Protein AF-A0A2P6RC27-F1 (afdb_monomer)

Secondary structure (DSSP, 8-state):
--HHHHHHHHHHHHHHHHHTTT---SEEEEEEE-----TT-SSPP--TTHHHHHHHHHHHHHHTT-SEEEEEEE---SS-PPEEP-GGGTT-TT--EEEEEETTEEEPPPPSSS----SEEEEES-EES-THHHHHHHHH-TT--EEEEES-BS-SEEEEE-SS--EEEEEES-TTS--EEEEE-TT--EEEEEE----

Mean predicted aligned error: 5.6 Å

pLDDT: mean 88.68, std 11.65, range [42.62, 98.81]

Solvent-accessible surface area (backbone atoms only — not comparable to full-atom values): 10836 Å² total; per-residue (Å²): 129,62,56,71,62,48,52,53,50,55,53,48,48,53,53,52,51,58,70,46,57,66,53,80,33,63,66,47,78,46,78,48,79,49,82,79,78,64,99,76,54,83,73,72,84,76,71,70,66,55,70,63,51,48,54,52,49,53,52,36,42,56,56,7,50,22,27,31,42,38,39,39,37,45,65,79,65,92,85,72,69,61,45,73,52,68,52,64,64,67,64,33,79,51,26,30,32,42,36,40,34,29,45,64,25,30,43,58,56,55,74,81,88,52,67,26,49,31,32,32,43,34,44,26,39,28,31,36,69,46,64,56,38,37,48,40,47,39,7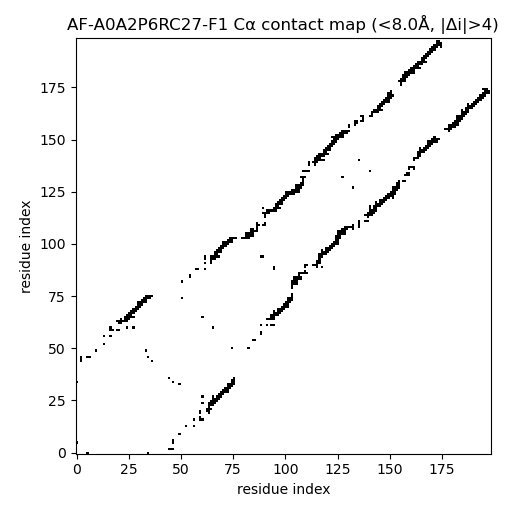4,23,34,73,50,23,28,36,42,37,42,27,45,70,39,74,64,57,59,46,54,36,51,33,83,37,29,30,34,41,36,43,36,43,54,64,86,85,63,80,65,45,78,46,78,48,42,91,48,56,76,44,81,47,79,44,81,47,74,77,128

Radius of gyration: 18.01 Å; Cα contacts (8 Å, |Δi|>4): 402; chains: 1; bounding box: 44×25×47 Å

Structure (mmCIF, N/CA/C/O backbone):
data_AF-A0A2P6RC27-F1
#
_entry.id   AF-A0A2P6RC27-F1
#
loop_
_atom_site.group_PDB
_atom_site.id
_atom_site.type_symbol
_atom_site.label_atom_id
_atom_site.label_alt_id
_atom_site.label_comp_id
_atom_site.label_asym_id
_atom_site.label_entity_id
_atom_site.label_seq_id
_atom_site.pdbx_PDB_ins_code
_atom_site.Cartn_x
_atom_site.Cartn_y
_atom_site.Cartn_z
_atom_site.occupancy
_atom_site.B_iso_or_equiv
_atom_site.auth_seq_id
_atom_site.auth_comp_id
_atom_site.auth_asym_id
_atom_site.auth_atom_id
_atom_site.pdbx_PDB_model_num
ATOM 1 N N . MET A 1 1 ? 17.583 -11.410 -16.897 1.00 72.06 1 MET A N 1
ATOM 2 C CA . MET A 1 1 ? 16.850 -11.725 -18.156 1.00 72.06 1 MET A CA 1
ATOM 3 C C . MET A 1 1 ? 17.300 -10.720 -19.204 1.00 72.06 1 MET A C 1
ATOM 5 O O . MET A 1 1 ? 17.294 -9.554 -18.846 1.00 72.06 1 MET A O 1
ATOM 9 N N . PRO A 1 2 ? 17.638 -11.109 -20.451 1.00 82.69 2 PRO A N 1
ATOM 10 C CA . PRO A 1 2 ? 18.127 -10.153 -21.450 1.00 82.69 2 PRO A CA 1
ATOM 11 C C . PRO A 1 2 ? 17.141 -9.004 -21.709 1.00 82.69 2 PRO A C 1
ATOM 13 O O . PRO A 1 2 ? 15.931 -9.248 -21.802 1.00 82.69 2 PRO A O 1
ATOM 16 N N . CYS A 1 3 ? 17.657 -7.785 -21.899 1.00 85.12 3 CYS A N 1
ATOM 17 C CA . CYS A 1 3 ? 16.858 -6.565 -22.062 1.00 85.12 3 CYS A CA 1
ATOM 18 C C . CYS A 1 3 ? 15.780 -6.664 -23.159 1.00 85.12 3 CYS A C 1
ATOM 20 O O . CYS A 1 3 ? 14.647 -6.231 -22.967 1.00 85.12 3 CYS A O 1
ATOM 22 N N . GLU A 1 4 ? 16.072 -7.298 -24.299 1.00 86.25 4 GLU A N 1
ATOM 23 C CA . GLU A 1 4 ? 15.085 -7.457 -25.379 1.00 86.25 4 GLU A CA 1
ATOM 24 C C . GLU A 1 4 ? 13.886 -8.326 -24.984 1.00 86.25 4 GLU A C 1
ATOM 26 O O . GLU A 1 4 ? 12.741 -8.034 -25.340 1.00 86.25 4 GLU A O 1
ATOM 31 N N . VAL A 1 5 ? 14.147 -9.425 -24.271 1.00 87.69 5 VAL A N 1
ATOM 32 C CA . VAL A 1 5 ? 13.104 -10.345 -23.802 1.00 87.69 5 VAL A CA 1
ATOM 33 C C . VAL A 1 5 ? 12.265 -9.648 -22.742 1.00 87.69 5 VAL A C 1
ATOM 35 O O . VAL A 1 5 ? 11.036 -9.720 -22.780 1.00 87.69 5 VAL A O 1
ATOM 38 N N . ARG A 1 6 ? 12.931 -8.903 -21.856 1.00 88.06 6 ARG A N 1
ATOM 39 C CA . ARG A 1 6 ? 12.295 -8.080 -20.838 1.00 88.06 6 ARG A CA 1
ATOM 40 C C . ARG A 1 6 ? 11.369 -7.047 -21.466 1.00 88.06 6 ARG A C 1
ATOM 42 O O . ARG A 1 6 ? 10.172 -7.086 -21.213 1.00 88.06 6 ARG A O 1
ATOM 49 N N . LEU A 1 7 ? 11.856 -6.229 -22.396 1.00 87.88 7 LEU A N 1
ATOM 50 C CA . LEU A 1 7 ? 11.038 -5.231 -23.085 1.00 87.88 7 LEU A CA 1
ATOM 51 C C . LEU A 1 7 ? 9.821 -5.853 -23.789 1.00 87.88 7 LEU A C 1
ATOM 53 O O . LEU A 1 7 ? 8.719 -5.306 -23.710 1.00 87.88 7 LEU A O 1
ATOM 57 N N . LYS A 1 8 ? 9.984 -7.010 -24.447 1.00 90.81 8 LYS A N 1
ATOM 58 C CA . LYS A 1 8 ? 8.863 -7.750 -25.053 1.00 90.81 8 LYS A CA 1
ATOM 59 C C . LYS A 1 8 ? 7.822 -8.159 -24.009 1.00 90.81 8 LYS A C 1
ATOM 61 O O . LYS A 1 8 ? 6.632 -7.980 -24.267 1.00 90.81 8 LYS A O 1
ATOM 66 N N . LEU A 1 9 ? 8.253 -8.663 -22.851 1.00 90.81 9 LEU A N 1
ATOM 67 C CA . LEU A 1 9 ? 7.368 -9.032 -21.745 1.00 90.81 9 LEU A CA 1
ATOM 68 C C . LEU A 1 9 ? 6.612 -7.817 -21.207 1.00 90.81 9 LEU A C 1
ATOM 70 O O . LEU A 1 9 ? 5.384 -7.836 -21.178 1.00 90.81 9 LEU A O 1
ATOM 74 N N . VAL A 1 10 ? 7.322 -6.748 -20.843 1.00 90.75 10 VAL A N 1
ATOM 75 C CA . VAL A 1 10 ? 6.693 -5.545 -20.286 1.00 90.75 10 VAL A CA 1
ATOM 76 C C . VAL A 1 10 ? 5.693 -4.974 -21.313 1.00 90.75 10 VAL A C 1
ATOM 78 O O . VAL A 1 10 ? 4.567 -4.632 -20.961 1.00 90.75 10 VAL A O 1
ATOM 81 N N . ASN A 1 11 ? 6.024 -4.969 -22.616 1.00 92.25 11 ASN A N 1
ATOM 82 C CA . ASN A 1 11 ? 5.111 -4.505 -23.677 1.00 92.25 11 ASN A CA 1
ATOM 83 C C . ASN A 1 11 ? 3.877 -5.400 -23.846 1.00 92.25 11 ASN A C 1
ATOM 85 O O . ASN A 1 11 ? 2.792 -4.909 -24.166 1.00 92.25 11 ASN A O 1
ATOM 89 N N . ALA A 1 12 ? 4.026 -6.712 -23.666 1.00 93.75 12 ALA A N 1
ATOM 90 C CA . ALA A 1 12 ? 2.894 -7.628 -23.660 1.00 93.75 12 ALA A CA 1
ATOM 91 C C . ALA A 1 12 ? 1.979 -7.363 -22.454 1.00 93.75 12 ALA A C 1
ATOM 93 O O . ALA A 1 12 ? 0.760 -7.331 -22.623 1.00 93.75 12 ALA A O 1
ATOM 94 N N . LEU A 1 13 ? 2.555 -7.104 -21.274 1.00 93.88 13 LEU A N 1
ATOM 95 C CA . LEU A 1 13 ? 1.816 -6.763 -20.057 1.00 93.88 13 LEU A CA 1
ATOM 96 C C . LEU A 1 13 ? 1.060 -5.437 -20.194 1.00 93.88 13 LEU A C 1
ATOM 98 O O . LEU A 1 13 ? -0.125 -5.403 -19.870 1.00 93.88 13 LEU A O 1
ATOM 102 N N . ASP A 1 14 ? 1.679 -4.392 -20.756 1.00 94.31 14 ASP A N 1
ATOM 103 C CA . ASP A 1 14 ? 0.998 -3.120 -21.043 1.00 94.31 14 ASP A CA 1
ATOM 104 C C . ASP A 1 14 ? -0.264 -3.348 -21.872 1.00 94.31 14 ASP A C 1
ATOM 106 O O . ASP A 1 14 ? -1.350 -2.900 -21.507 1.00 94.31 14 ASP A O 1
ATOM 110 N N . ARG A 1 15 ? -0.129 -4.073 -22.990 1.00 95.81 15 ARG A N 1
ATOM 111 C CA . ARG A 1 15 ? -1.248 -4.342 -23.901 1.00 95.81 15 ARG A CA 1
ATOM 112 C C . ARG A 1 15 ? -2.315 -5.185 -23.225 1.00 95.81 15 ARG A C 1
ATOM 114 O O . ARG A 1 15 ? -3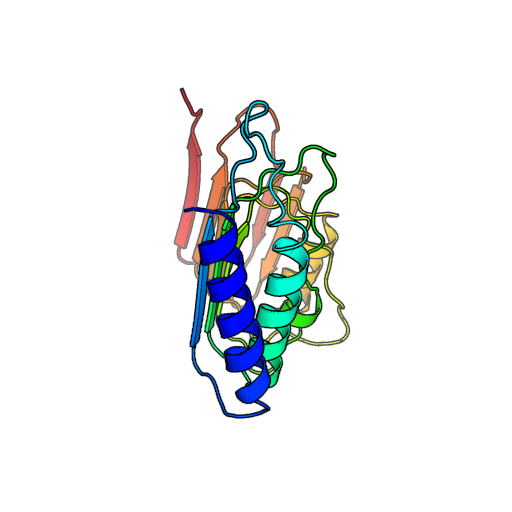.496 -4.881 -23.362 1.00 95.81 15 ARG A O 1
ATOM 121 N N . PHE A 1 16 ? -1.913 -6.222 -22.495 1.00 94.75 16 PHE A N 1
ATOM 122 C CA . PHE A 1 16 ? -2.836 -7.098 -21.787 1.00 94.75 16 PHE A CA 1
ATOM 123 C C . PHE A 1 16 ? -3.639 -6.324 -20.736 1.00 94.75 16 PHE A C 1
ATOM 125 O O . PHE A 1 16 ? -4.869 -6.338 -20.776 1.00 94.75 16 PHE A O 1
ATOM 132 N N . LEU A 1 17 ? -2.968 -5.590 -19.847 1.00 94.56 17 LEU A N 1
ATOM 133 C CA . LEU A 1 17 ? -3.615 -4.835 -18.775 1.00 94.56 17 LEU A CA 1
ATOM 134 C C . LEU A 1 17 ? -4.444 -3.669 -19.308 1.00 94.56 17 LEU A C 1
ATOM 136 O O . LEU A 1 17 ? -5.520 -3.408 -18.781 1.00 94.56 17 LEU A O 1
ATOM 140 N N . LEU A 1 18 ? -4.010 -3.021 -20.389 1.00 94.00 18 LEU A N 1
ATOM 141 C CA . LEU A 1 18 ? -4.819 -2.014 -21.068 1.00 94.00 18 LEU A CA 1
ATOM 142 C C . LEU A 1 18 ? -6.082 -2.632 -21.690 1.00 94.00 18 LEU A C 1
ATOM 144 O O . LEU A 1 18 ? -7.173 -2.082 -21.556 1.00 94.00 1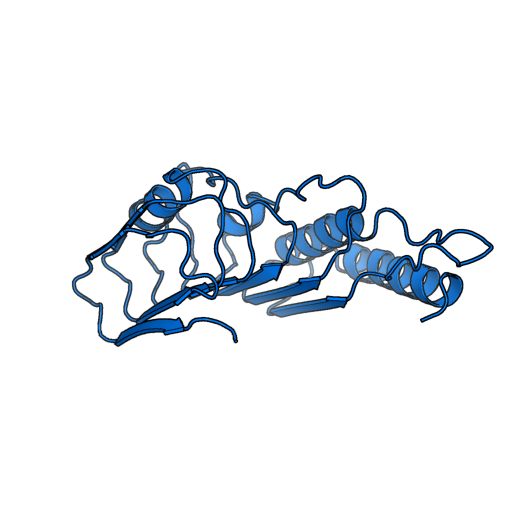8 LEU A O 1
ATOM 148 N N . SER A 1 19 ? -5.956 -3.799 -22.330 1.00 94.25 19 SER A N 1
ATOM 149 C CA . SER A 1 19 ? -7.079 -4.487 -22.986 1.00 94.25 19 SER A CA 1
ATOM 150 C C . SER A 1 19 ? -8.145 -4.995 -22.014 1.00 94.25 19 SER A C 1
ATOM 152 O O . SER A 1 19 ? -9.281 -5.237 -22.419 1.00 94.25 19 SER A O 1
ATOM 154 N N . ARG A 1 20 ? -7.815 -5.111 -20.719 1.00 91.56 20 ARG A N 1
ATOM 155 C CA . ARG A 1 20 ? -8.792 -5.430 -19.670 1.00 91.56 20 ARG A CA 1
ATOM 156 C C . ARG A 1 20 ? -9.901 -4.383 -19.583 1.00 91.56 20 ARG A C 1
ATOM 158 O O . ARG A 1 20 ? -11.009 -4.753 -19.200 1.00 91.56 20 ARG A O 1
ATOM 165 N N . GLY A 1 21 ? -9.644 -3.123 -19.945 1.00 91.06 21 GLY A N 1
ATOM 166 C CA . GLY A 1 21 ? -10.636 -2.050 -19.888 1.00 91.06 21 GLY A CA 1
ATOM 167 C C . GLY A 1 21 ? -11.224 -1.891 -18.482 1.00 91.06 21 GLY A C 1
ATOM 168 O O . GLY A 1 21 ? -10.512 -1.522 -17.555 1.00 91.06 21 GLY A O 1
ATOM 169 N N . TYR A 1 22 ? -12.516 -2.199 -18.338 1.00 92.44 22 TYR A N 1
ATOM 170 C CA . TYR A 1 22 ? -13.267 -2.130 -17.074 1.00 92.44 22 TYR A CA 1
ATOM 171 C C . TYR A 1 22 ? -13.723 -3.507 -16.567 1.00 92.44 22 TYR A C 1
ATOM 173 O O . TYR A 1 22 ? -14.604 -3.601 -15.717 1.00 92.44 22 TYR A O 1
ATOM 181 N N . ASN A 1 23 ? -13.166 -4.592 -17.112 1.00 93.81 23 ASN A N 1
ATOM 182 C CA . ASN A 1 23 ? -13.546 -5.941 -16.705 1.00 93.81 23 ASN A CA 1
ATOM 183 C C . ASN A 1 23 ? -13.090 -6.219 -15.269 1.00 93.81 23 ASN A C 1
ATOM 185 O O . ASN A 1 23 ? -11.897 -6.111 -14.971 1.00 93.81 23 ASN A O 1
ATOM 189 N N . GLU A 1 24 ? -14.017 -6.657 -14.416 1.00 92.75 24 GLU A N 1
ATOM 190 C CA . GLU A 1 24 ? -13.779 -6.890 -12.989 1.00 92.75 24 GLU A CA 1
ATOM 191 C C . GLU A 1 24 ? -12.567 -7.794 -12.729 1.00 92.75 24 GLU A C 1
ATOM 193 O O . GLU A 1 24 ? -12.395 -8.860 -13.335 1.00 92.75 24 GLU A O 1
ATOM 198 N N . MET A 1 25 ? -11.697 -7.355 -11.822 1.00 94.06 25 MET A N 1
ATOM 199 C CA . MET A 1 25 ? -10.471 -8.046 -11.442 1.00 94.06 25 MET A CA 1
ATOM 200 C C . MET A 1 25 ? -10.414 -8.184 -9.932 1.00 94.06 25 MET A C 1
ATOM 202 O O . MET A 1 25 ? -9.911 -7.310 -9.257 1.00 94.06 25 MET A O 1
ATOM 206 N N . ARG A 1 26 ? -10.845 -9.311 -9.376 1.00 96.56 26 ARG A N 1
ATOM 207 C CA . ARG A 1 26 ? -10.879 -9.473 -7.914 1.00 96.56 26 ARG A CA 1
ATOM 208 C C . ARG A 1 26 ? -9.512 -9.308 -7.230 1.00 96.56 26 ARG A C 1
ATOM 210 O O . ARG A 1 26 ? -9.417 -8.719 -6.157 1.00 96.56 26 ARG A O 1
ATOM 217 N N . LYS A 1 27 ? -8.452 -9.852 -7.830 1.00 98.00 27 LYS A N 1
ATOM 218 C CA . LYS A 1 27 ? -7.095 -9.846 -7.272 1.00 98.00 27 LYS A CA 1
ATOM 219 C C . LYS A 1 27 ? -6.080 -9.494 -8.352 1.00 98.00 27 LYS A C 1
ATOM 221 O O . LYS A 1 27 ? -6.124 -10.078 -9.433 1.00 98.00 27 LYS A O 1
ATOM 226 N N . PHE A 1 28 ? -5.150 -8.609 -8.017 1.00 97.69 28 PHE A N 1
ATOM 227 C CA . PHE A 1 28 ? -3.967 -8.308 -8.811 1.00 97.69 28 PHE A CA 1
ATOM 228 C C . PHE A 1 28 ? -2.719 -8.511 -7.951 1.00 97.69 28 PHE A C 1
ATOM 230 O O . PHE A 1 28 ? -2.634 -8.004 -6.833 1.00 97.69 28 PHE A O 1
ATOM 237 N N . THR A 1 29 ? -1.779 -9.294 -8.468 1.00 97.19 29 THR A N 1
ATOM 238 C CA . THR A 1 29 ? -0.501 -9.588 -7.820 1.00 97.19 29 THR A CA 1
ATOM 239 C C . THR A 1 29 ? 0.595 -9.276 -8.814 1.00 97.19 29 THR A C 1
ATOM 241 O O . THR A 1 29 ? 0.598 -9.835 -9.911 1.00 97.19 29 THR A O 1
ATOM 244 N N . LEU A 1 30 ? 1.503 -8.392 -8.422 1.00 94.25 30 LEU A N 1
ATOM 245 C CA . LEU A 1 30 ? 2.671 -8.028 -9.199 1.00 94.25 30 LEU A CA 1
ATOM 246 C C . LEU A 1 30 ? 3.904 -8.268 -8.340 1.00 94.25 30 LEU A C 1
ATOM 248 O O . LEU A 1 30 ? 4.056 -7.628 -7.307 1.00 94.25 30 LEU A O 1
ATOM 252 N N . VAL A 1 31 ? 4.738 -9.202 -8.786 1.00 93.75 31 VAL A N 1
ATOM 253 C CA . VAL A 1 31 ? 6.080 -9.423 -8.249 1.00 93.75 31 VAL A CA 1
ATOM 254 C C . VAL A 1 31 ? 7.045 -9.040 -9.357 1.00 93.75 31 VAL A C 1
ATOM 256 O O . VAL A 1 31 ? 6.960 -9.607 -10.453 1.00 93.75 31 VAL A O 1
ATOM 259 N N . TRP A 1 32 ? 7.888 -8.041 -9.122 1.00 89.69 32 TRP A N 1
ATOM 260 C CA . TRP A 1 32 ? 8.761 -7.504 -10.156 1.00 89.69 32 TRP A CA 1
ATOM 261 C C . TRP A 1 32 ? 10.111 -7.072 -9.599 1.00 89.69 32 TRP A C 1
ATOM 263 O O . TRP A 1 32 ? 10.244 -6.030 -8.968 1.00 89.69 32 TRP A O 1
ATOM 273 N N . GLU A 1 33 ? 11.131 -7.856 -9.912 1.00 86.94 33 GLU A N 1
ATOM 274 C CA . GLU A 1 33 ? 12.516 -7.483 -9.664 1.00 86.94 33 GLU A CA 1
ATOM 275 C C . GLU A 1 33 ? 13.020 -6.662 -10.849 1.00 86.94 33 GLU A C 1
ATOM 277 O O . GLU A 1 33 ? 13.053 -7.161 -11.984 1.00 86.94 33 GLU A O 1
ATOM 282 N N . GLY A 1 34 ? 13.354 -5.396 -10.598 1.00 78.81 34 GLY A N 1
ATOM 283 C CA . GLY A 1 34 ? 13.940 -4.467 -11.557 1.00 78.81 34 GLY A CA 1
ATOM 284 C C . GLY A 1 34 ? 15.210 -5.032 -12.188 1.00 78.81 34 GLY A C 1
ATOM 285 O O . GLY A 1 34 ? 15.904 -5.863 -11.606 1.00 78.81 34 GLY A O 1
ATOM 286 N N . HIS A 1 35 ? 15.506 -4.624 -13.421 1.00 77.88 35 HIS A N 1
ATOM 287 C CA . HIS A 1 35 ? 16.761 -5.036 -14.040 1.00 77.88 35 HIS A CA 1
ATOM 288 C C . HIS A 1 35 ? 17.918 -4.334 -13.325 1.00 77.88 35 HIS A C 1
ATOM 290 O O . HIS A 1 35 ? 18.006 -3.110 -13.382 1.00 77.88 35 HIS A O 1
ATOM 296 N N . HIS A 1 36 ? 18.786 -5.102 -12.667 1.00 70.81 36 HIS A N 1
ATOM 297 C CA . HIS A 1 36 ? 20.058 -4.592 -12.163 1.00 70.81 36 HIS A CA 1
ATOM 298 C C . HIS A 1 36 ? 20.896 -4.085 -13.330 1.00 70.81 36 HIS A C 1
ATOM 300 O O . HIS A 1 36 ? 21.134 -4.811 -14.295 1.00 70.81 36 HIS A O 1
ATOM 306 N N . GLU A 1 37 ? 21.314 -2.830 -13.263 1.00 61.69 37 GLU A N 1
ATOM 307 C CA . GLU A 1 37 ? 22.341 -2.304 -14.150 1.00 61.69 37 GLU A CA 1
ATOM 308 C C . GLU A 1 37 ? 23.690 -2.564 -13.485 1.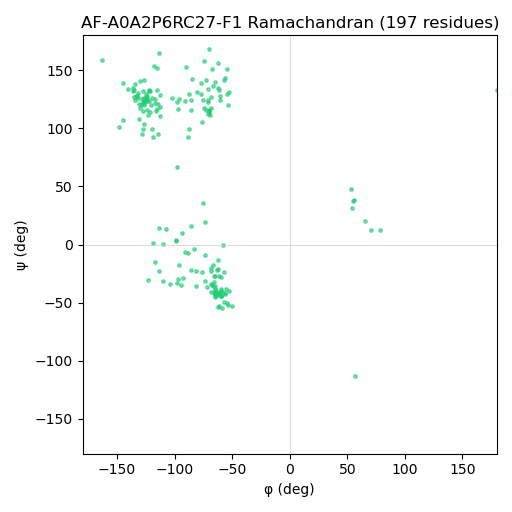00 61.69 37 GLU A C 1
ATOM 310 O O . GLU A 1 37 ? 24.160 -1.748 -12.695 1.00 61.69 37 GLU A O 1
ATOM 315 N N . ASP A 1 38 ? 24.327 -3.694 -13.795 1.00 59.16 38 ASP A N 1
ATOM 316 C CA . ASP A 1 38 ? 25.758 -3.807 -13.526 1.00 59.16 38 ASP A CA 1
ATOM 317 C C . ASP A 1 38 ? 26.465 -2.723 -14.359 1.00 59.16 38 ASP A C 1
ATOM 319 O O . ASP A 1 38 ? 26.193 -2.572 -15.554 1.00 59.16 38 ASP A O 1
ATOM 323 N N . GLU A 1 39 ? 27.385 -1.962 -13.754 1.00 54.84 39 GLU A N 1
ATOM 324 C CA . GLU A 1 39 ? 28.103 -0.828 -14.378 1.00 54.84 39 GLU A CA 1
ATOM 325 C C . GLU A 1 39 ? 28.897 -1.194 -15.657 1.00 54.84 39 GLU A C 1
ATOM 327 O O . GLU A 1 39 ? 29.521 -0.333 -16.275 1.00 54.84 39 GLU A O 1
ATOM 332 N N . VAL A 1 40 ? 28.878 -2.466 -16.069 1.00 56.53 40 VAL A N 1
ATOM 333 C CA . VAL A 1 40 ? 29.752 -3.074 -17.077 1.00 56.53 40 VAL A CA 1
ATOM 334 C C . VAL A 1 40 ? 28.983 -3.630 -18.293 1.00 56.53 40 VAL A C 1
ATOM 336 O O . VAL A 1 40 ? 29.603 -4.188 -19.198 1.00 56.53 40 VAL A O 1
ATOM 339 N N . GLU A 1 41 ? 27.652 -3.504 -18.371 1.00 58.16 41 GLU A N 1
ATOM 340 C CA . GLU A 1 41 ? 26.912 -3.998 -19.545 1.00 58.16 41 GLU A CA 1
ATOM 341 C C . GLU A 1 41 ? 27.058 -3.058 -20.763 1.00 58.16 41 GLU A C 1
ATOM 343 O O . GLU A 1 41 ? 26.445 -1.992 -20.837 1.00 58.16 41 GLU A O 1
ATOM 348 N N . GLU A 1 42 ? 27.857 -3.475 -21.755 1.00 60.84 42 GLU A N 1
ATOM 349 C CA . GLU A 1 42 ? 27.797 -2.950 -23.126 1.00 60.84 42 GLU A CA 1
ATOM 350 C C . GLU A 1 42 ? 26.936 -3.873 -24.015 1.00 60.84 42 GLU A C 1
ATOM 352 O O . GLU A 1 42 ? 27.251 -5.062 -24.140 1.00 60.84 42 GLU A O 1
ATOM 357 N N . PRO A 1 43 ? 25.895 -3.363 -24.706 1.00 68.38 43 PRO A N 1
ATOM 358 C CA . PRO A 1 43 ? 25.376 -1.992 -24.681 1.00 68.38 43 PRO A CA 1
ATOM 359 C C . PRO A 1 43 ? 24.578 -1.680 -23.397 1.00 68.38 43 PRO A C 1
ATOM 361 O O . PRO A 1 43 ? 24.037 -2.604 -22.791 1.00 68.38 43 PRO A O 1
ATOM 364 N N . PRO A 1 44 ? 24.440 -0.390 -23.025 1.00 70.00 44 PRO A N 1
ATOM 365 C CA . PRO A 1 44 ? 23.714 0.013 -21.825 1.00 70.00 44 PRO A CA 1
ATOM 366 C C . PRO A 1 44 ? 22.275 -0.510 -21.826 1.00 70.00 44 PRO A C 1
ATOM 368 O O . PRO A 1 44 ? 21.603 -0.549 -22.865 1.00 70.00 44 PRO A O 1
ATOM 371 N N . CYS A 1 45 ? 21.804 -0.884 -20.638 1.00 74.88 45 CYS A N 1
ATOM 372 C CA . CYS A 1 45 ? 20.443 -1.343 -20.413 1.00 74.88 45 CYS A CA 1
ATOM 373 C C . CYS A 1 45 ? 19.428 -0.310 -20.931 1.00 74.88 45 CYS A C 1
ATOM 375 O O . CYS A 1 45 ? 19.482 0.875 -20.611 1.00 74.88 45 CYS A O 1
ATOM 377 N N . PHE A 1 46 ? 18.469 -0.767 -21.738 1.00 77.69 46 PHE A N 1
ATOM 378 C CA . PHE A 1 46 ? 17.358 0.062 -22.220 1.00 77.69 46 PHE A CA 1
ATOM 379 C C . PHE A 1 46 ? 16.026 -0.298 -21.552 1.00 77.69 46 PHE A C 1
ATOM 381 O O . PHE A 1 46 ? 14.969 0.155 -21.996 1.00 77.69 46 PHE A O 1
ATOM 388 N N . CYS A 1 47 ? 16.050 -1.081 -20.469 1.00 75.81 47 CYS A N 1
ATOM 389 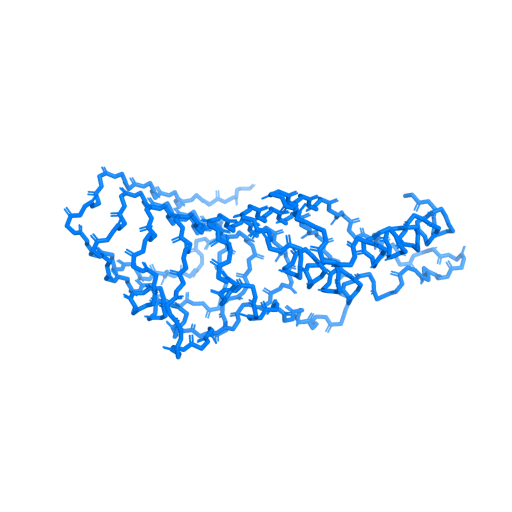C CA . CYS A 1 47 ? 14.878 -1.354 -19.627 1.00 75.81 47 CYS A CA 1
ATOM 390 C C . CYS A 1 47 ? 14.520 -0.152 -18.730 1.00 75.81 47 CYS A C 1
ATOM 392 O O . CYS A 1 47 ? 14.078 -0.312 -17.596 1.00 75.81 47 CYS A O 1
ATOM 394 N N . VAL A 1 48 ? 14.707 1.065 -19.241 1.00 67.94 48 VAL A N 1
ATOM 395 C CA . VAL A 1 48 ? 14.404 2.314 -18.544 1.00 67.94 48 VAL A CA 1
ATOM 396 C C . VAL A 1 48 ? 12.892 2.471 -18.354 1.00 67.94 48 VAL A C 1
ATOM 398 O O . VAL A 1 48 ? 12.090 2.016 -19.175 1.00 67.94 48 VAL A O 1
ATOM 401 N N . ASN A 1 49 ? 12.493 3.168 -17.288 1.00 76.25 49 ASN A N 1
ATOM 402 C CA . ASN A 1 49 ? 11.101 3.532 -16.990 1.00 76.25 49 ASN A CA 1
ATOM 403 C C . ASN A 1 49 ? 10.141 2.368 -16.679 1.00 76.25 49 ASN A C 1
ATOM 405 O O . ASN A 1 49 ? 8.921 2.541 -16.767 1.00 76.25 49 ASN A O 1
ATOM 409 N N . GLU A 1 50 ? 10.640 1.189 -16.294 1.00 82.69 50 GLU A N 1
ATOM 410 C CA . GLU A 1 50 ? 9.774 0.112 -15.787 1.00 82.69 50 GLU A CA 1
ATOM 411 C C . GLU A 1 50 ? 8.925 0.588 -14.602 1.00 82.69 50 GLU A C 1
ATOM 413 O O . GLU A 1 50 ? 7.724 0.309 -14.562 1.00 82.69 50 GLU A O 1
ATOM 418 N N . SER A 1 51 ? 9.515 1.423 -13.739 1.00 82.62 51 SER A N 1
ATOM 419 C CA . SER A 1 51 ? 8.852 2.052 -12.598 1.00 82.62 51 SER A CA 1
ATOM 420 C C . SER A 1 51 ? 7.534 2.743 -12.978 1.00 82.62 51 SER A C 1
ATOM 422 O O . SER A 1 51 ? 6.460 2.433 -12.453 1.00 82.62 51 SER A O 1
ATOM 424 N N . PHE A 1 52 ? 7.575 3.620 -13.982 1.00 84.56 52 PHE A N 1
ATOM 425 C CA . PHE A 1 52 ? 6.407 4.359 -14.475 1.00 84.56 52 PHE A CA 1
ATOM 426 C C . PHE A 1 52 ? 5.343 3.462 -15.119 1.00 84.56 52 PHE A C 1
ATOM 428 O O . PHE A 1 52 ? 4.138 3.737 -15.044 1.00 84.56 52 PHE A O 1
ATOM 435 N N . ARG A 1 53 ? 5.759 2.365 -15.749 1.00 88.94 53 ARG A N 1
ATOM 436 C CA . ARG A 1 53 ? 4.830 1.431 -16.397 1.00 88.94 53 ARG A CA 1
ATOM 437 C C . ARG A 1 53 ? 4.041 0.637 -15.377 1.00 88.94 53 ARG A C 1
ATOM 439 O O . ARG A 1 53 ? 2.838 0.459 -15.547 1.00 88.94 53 ARG A O 1
ATOM 446 N N . MET A 1 54 ? 4.656 0.268 -14.263 1.00 87.38 54 MET A N 1
ATOM 447 C CA . MET A 1 54 ? 3.933 -0.413 -13.191 1.00 87.38 54 MET A CA 1
ATOM 448 C C . MET A 1 54 ? 2.921 0.512 -12.519 1.00 87.38 54 MET A C 1
ATOM 450 O O . MET A 1 54 ? 1.837 0.052 -12.174 1.0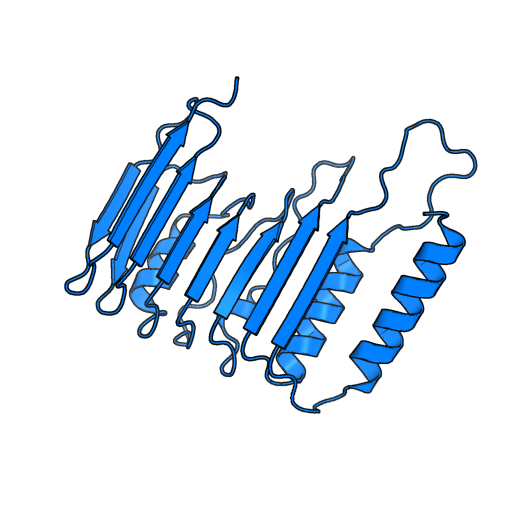0 87.38 54 MET A O 1
ATOM 454 N N . ILE A 1 55 ? 3.200 1.818 -12.397 1.00 90.81 55 ILE A N 1
ATOM 455 C CA . ILE A 1 55 ? 2.176 2.777 -11.950 1.00 90.81 55 ILE A CA 1
ATOM 456 C C . ILE A 1 55 ? 0.952 2.705 -12.869 1.00 90.81 55 ILE A C 1
ATOM 458 O O . ILE A 1 55 ? -0.186 2.654 -12.397 1.00 90.81 55 ILE A O 1
ATOM 462 N N . THR A 1 56 ? 1.176 2.611 -14.181 1.00 93.25 56 THR A N 1
ATOM 463 C CA . THR A 1 56 ? 0.098 2.424 -15.162 1.00 93.25 56 THR A CA 1
ATOM 464 C C . THR A 1 56 ? -0.626 1.085 -14.963 1.00 93.25 56 THR A C 1
ATOM 466 O O . THR A 1 56 ? -1.853 1.018 -15.059 1.00 93.25 56 THR A O 1
ATOM 469 N N . TRP A 1 57 ? 0.092 0.010 -14.637 1.00 95.25 57 TRP A N 1
ATOM 470 C CA . TRP A 1 57 ? -0.492 -1.305 -14.345 1.00 95.25 57 TRP A CA 1
ATOM 471 C C . TRP A 1 57 ? -1.364 -1.304 -13.093 1.00 95.25 57 TRP A C 1
ATOM 473 O O . TRP A 1 57 ? -2.491 -1.798 -13.138 1.00 95.25 57 TRP A O 1
ATOM 483 N N . ILE A 1 58 ? -0.885 -0.686 -12.011 1.00 95.75 58 ILE A N 1
ATOM 484 C CA . ILE A 1 58 ? -1.644 -0.475 -10.776 1.00 95.75 58 ILE A CA 1
ATOM 485 C C . ILE A 1 58 ? -2.928 0.288 -11.100 1.00 95.75 58 ILE A C 1
ATOM 487 O O . ILE A 1 58 ? -4.016 -0.163 -10.752 1.00 95.75 58 ILE A O 1
ATOM 491 N N . GLN A 1 59 ? -2.838 1.394 -11.844 1.00 95.06 59 GLN A N 1
ATOM 492 C CA . GLN A 1 59 ? -4.012 2.173 -12.247 1.00 95.06 59 GLN A CA 1
ATOM 493 C C . GLN A 1 59 ? -5.015 1.357 -13.076 1.00 95.06 59 GLN A C 1
ATOM 495 O O . GLN A 1 59 ? -6.223 1.500 -12.879 1.00 95.06 59 GLN A O 1
ATOM 500 N N . ASN A 1 60 ? -4.552 0.481 -13.973 1.00 95.56 60 ASN A N 1
ATOM 501 C CA . ASN A 1 60 ? -5.436 -0.421 -14.717 1.00 95.56 60 ASN A CA 1
ATOM 502 C C . ASN A 1 60 ? -6.132 -1.436 -13.797 1.00 95.56 60 ASN A C 1
ATOM 504 O O . ASN A 1 60 ? -7.324 -1.688 -13.973 1.00 95.56 60 ASN A O 1
ATOM 508 N N . ALA A 1 61 ? -5.443 -1.966 -12.782 1.00 96.56 61 ALA A N 1
ATOM 509 C CA . ALA A 1 61 ? -6.067 -2.827 -11.777 1.00 96.56 61 ALA A CA 1
ATOM 510 C C . ALA A 1 61 ? -7.153 -2.077 -10.982 1.00 96.56 61 ALA A C 1
ATOM 512 O O . ALA A 1 61 ? -8.250 -2.604 -10.798 1.00 96.56 61 ALA A O 1
ATOM 513 N N . LEU A 1 62 ? -6.904 -0.820 -10.592 1.00 95.81 62 LEU A N 1
ATOM 514 C CA . LEU A 1 62 ? -7.909 0.022 -9.926 1.00 95.81 62 LEU A CA 1
ATOM 515 C C . LEU A 1 62 ? -9.141 0.264 -10.811 1.00 95.81 62 LEU A C 1
ATOM 517 O O . LEU A 1 62 ? -10.266 0.177 -10.326 1.00 95.81 62 LEU A O 1
ATOM 521 N N . ARG A 1 63 ? -8.951 0.520 -12.114 1.00 95.44 63 ARG A N 1
ATOM 522 C CA . ARG A 1 63 ? -10.055 0.669 -13.090 1.00 95.44 63 ARG A CA 1
ATOM 523 C C . ARG A 1 63 ? -10.901 -0.594 -13.230 1.00 95.44 63 ARG A C 1
ATOM 525 O O . ARG A 1 63 ? -12.079 -0.504 -13.557 1.00 95.44 63 ARG A O 1
ATOM 532 N N . CYS A 1 64 ? -10.305 -1.752 -12.969 1.00 96.38 64 CYS A N 1
ATOM 533 C CA . CYS A 1 64 ? -10.971 -3.048 -12.963 1.00 96.38 64 CYS A CA 1
ATOM 534 C C . CYS A 1 64 ? -11.627 -3.384 -11.609 1.00 96.38 64 CYS A C 1
ATOM 536 O O . CYS A 1 64 ? -11.935 -4.551 -11.368 1.00 96.38 64 CYS A O 1
ATOM 538 N N . ASN A 1 65 ? -11.827 -2.400 -10.723 1.00 96.44 65 ASN A N 1
ATOM 539 C CA . ASN A 1 65 ? -12.424 -2.571 -9.396 1.00 96.44 65 ASN A CA 1
ATOM 540 C C . ASN A 1 65 ? -11.730 -3.654 -8.556 1.00 96.44 65 ASN A C 1
ATOM 542 O O . ASN A 1 65 ? -12.382 -4.521 -7.972 1.00 96.44 65 ASN A O 1
ATOM 546 N N . VAL A 1 66 ? -10.396 -3.618 -8.496 1.00 97.81 66 VAL A N 1
ATOM 547 C CA . VAL A 1 66 ? -9.643 -4.606 -7.722 1.00 97.81 66 VAL A CA 1
ATOM 548 C C . VAL A 1 66 ? -9.963 -4.573 -6.232 1.00 97.81 66 VAL A C 1
ATOM 550 O O . VAL A 1 66 ? -10.042 -3.505 -5.625 1.00 97.81 66 VAL A O 1
ATOM 553 N N . GLU A 1 67 ? -10.159 -5.757 -5.643 1.00 98.38 67 GLU A N 1
ATOM 554 C CA . GLU A 1 67 ? -10.417 -5.922 -4.207 1.00 98.38 67 GLU A CA 1
ATOM 555 C C . GLU A 1 67 ? -9.131 -6.210 -3.429 1.00 98.38 67 GLU A C 1
ATOM 557 O O . GLU A 1 67 ? -8.984 -5.782 -2.284 1.00 98.38 67 GLU A O 1
ATOM 562 N N . LYS A 1 68 ? -8.195 -6.950 -4.035 1.00 98.75 68 LYS A N 1
ATOM 563 C CA . LYS A 1 68 ? -6.927 -7.348 -3.413 1.00 98.75 68 LYS A CA 1
ATOM 564 C C . LYS A 1 68 ? -5.750 -6.985 -4.303 1.00 98.75 68 LYS A C 1
ATOM 566 O O . LYS A 1 68 ? -5.605 -7.555 -5.384 1.00 98.75 68 LYS A O 1
ATOM 571 N N . LEU A 1 69 ? -4.911 -6.079 -3.825 1.00 98.56 69 LEU A N 1
ATOM 572 C CA . LEU A 1 69 ? -3.720 -5.616 -4.516 1.00 98.56 69 LEU A CA 1
ATOM 573 C C . LEU A 1 69 ? -2.485 -6.034 -3.717 1.00 98.56 69 LEU A C 1
ATOM 575 O O . LEU A 1 69 ? -2.319 -5.610 -2.578 1.00 98.56 69 LEU A O 1
ATOM 579 N N . PHE A 1 70 ? -1.651 -6.881 -4.315 1.00 98.44 70 PHE A N 1
ATOM 580 C CA . PHE A 1 70 ? -0.347 -7.259 -3.776 1.00 98.44 70 PHE A CA 1
ATOM 581 C C . PHE A 1 70 ? 0.734 -6.801 -4.741 1.00 98.44 70 PHE A C 1
ATOM 583 O O . PHE A 1 70 ? 0.693 -7.165 -5.919 1.00 98.44 70 PHE A O 1
ATOM 590 N N . ILE A 1 71 ? 1.676 -6.028 -4.232 1.00 96.75 71 ILE A N 1
ATOM 591 C CA . ILE A 1 71 ? 2.781 -5.462 -4.980 1.00 96.75 71 ILE A CA 1
ATOM 592 C C . ILE A 1 71 ? 4.061 -5.757 -4.207 1.00 96.75 71 ILE A C 1
ATOM 594 O O . ILE A 1 71 ? 4.171 -5.342 -3.061 1.00 96.75 71 ILE A O 1
ATOM 598 N N . ASP A 1 72 ? 4.988 -6.454 -4.842 1.00 95.06 72 ASP A N 1
ATOM 599 C CA . ASP A 1 72 ? 6.325 -6.749 -4.331 1.00 95.06 72 ASP A CA 1
ATOM 600 C C . ASP A 1 72 ? 7.311 -6.399 -5.439 1.00 95.06 72 ASP A C 1
ATOM 602 O O . ASP A 1 72 ? 7.301 -7.019 -6.509 1.00 95.06 72 ASP A O 1
ATOM 606 N N . MET A 1 73 ? 8.056 -5.316 -5.257 1.00 87.44 73 MET A N 1
ATOM 607 C CA . MET A 1 73 ? 8.948 -4.830 -6.290 1.00 87.44 73 MET A CA 1
ATOM 608 C C . MET A 1 73 ? 10.225 -4.223 -5.731 1.00 87.44 73 MET A C 1
ATOM 610 O O . MET A 1 73 ? 10.202 -3.419 -4.806 1.00 87.44 73 MET A O 1
ATOM 614 N N . THR A 1 74 ? 11.336 -4.530 -6.387 1.00 84.12 74 THR A N 1
ATOM 615 C CA . THR A 1 74 ? 12.654 -3.995 -6.049 1.00 84.12 74 THR A CA 1
ATOM 616 C C . THR A 1 74 ? 13.208 -3.221 -7.235 1.00 84.12 74 THR A C 1
ATOM 618 O O . THR A 1 74 ? 13.278 -3.737 -8.353 1.00 84.12 74 THR A O 1
ATOM 621 N N . PHE A 1 75 ? 13.589 -1.963 -7.009 1.00 76.12 75 PHE A N 1
ATOM 622 C CA . PHE A 1 75 ? 14.255 -1.132 -8.015 1.00 76.12 75 PHE A CA 1
ATOM 623 C C . PHE A 1 75 ? 15.644 -0.746 -7.552 1.00 76.12 75 PHE A C 1
ATOM 625 O O . PHE A 1 75 ? 15.916 -0.650 -6.359 1.00 76.12 75 PHE A O 1
ATOM 632 N N . TYR A 1 76 ? 16.499 -0.503 -8.535 1.00 70.44 76 TYR A N 1
ATOM 633 C CA . TYR A 1 76 ? 17.837 0.023 -8.347 1.00 70.44 76 TYR A CA 1
ATOM 634 C C . TYR A 1 76 ? 17.858 1.347 -9.092 1.00 70.44 76 TYR A C 1
ATOM 636 O O . TYR A 1 76 ? 18.030 1.370 -10.308 1.00 70.44 76 TYR A O 1
ATOM 644 N N . ASP A 1 77 ? 17.550 2.433 -8.384 1.00 62.72 77 ASP A N 1
ATOM 645 C CA . ASP A 1 77 ? 17.688 3.770 -8.949 1.00 62.72 77 ASP A CA 1
ATOM 646 C C . ASP A 1 77 ? 19.088 4.301 -8.629 1.00 62.72 77 ASP A C 1
ATOM 648 O O . ASP A 1 77 ? 19.495 4.355 -7.467 1.00 62.72 77 ASP A O 1
ATOM 652 N N . ARG A 1 78 ? 19.834 4.666 -9.675 1.00 59.47 78 ARG A N 1
ATOM 653 C CA . ARG A 1 78 ? 21.177 5.244 -9.553 1.00 59.47 78 ARG A CA 1
ATOM 654 C C . ARG A 1 78 ? 21.144 6.707 -9.124 1.00 59.47 78 ARG A C 1
ATOM 656 O O . ARG A 1 78 ? 22.116 7.170 -8.531 1.00 59.47 78 ARG A O 1
ATOM 663 N N . ASP A 1 79 ? 20.040 7.407 -9.374 1.00 65.19 79 ASP A N 1
ATOM 664 C CA . ASP A 1 79 ? 19.927 8.846 -9.130 1.00 65.19 79 ASP A CA 1
ATOM 665 C C . ASP A 1 79 ? 19.396 9.166 -7.720 1.00 65.19 79 ASP A C 1
ATOM 667 O O . ASP A 1 79 ? 19.403 10.322 -7.292 1.00 65.19 79 ASP A O 1
ATOM 671 N N . GLY A 1 80 ? 18.985 8.141 -6.962 1.00 68.00 80 GLY A N 1
ATOM 672 C CA . GLY A 1 80 ? 18.492 8.278 -5.589 1.00 68.00 80 GLY A CA 1
ATOM 673 C C . GLY A 1 80 ? 17.122 8.956 -5.478 1.00 68.00 80 GLY A C 1
ATOM 674 O O . GLY A 1 80 ? 16.723 9.344 -4.377 1.00 68.00 80 GLY A O 1
ATOM 675 N N . GLU A 1 81 ? 16.393 9.120 -6.586 1.00 80.94 81 GLU A N 1
ATOM 676 C CA . GLU A 1 81 ? 15.038 9.664 -6.565 1.00 80.94 81 GLU A CA 1
ATOM 677 C C . GLU A 1 81 ? 14.028 8.605 -6.097 1.00 80.94 81 GLU A C 1
ATOM 679 O O . GLU A 1 81 ? 13.968 7.484 -6.594 1.00 80.94 81 GLU A O 1
ATOM 684 N N . LEU A 1 82 ? 13.188 8.966 -5.126 1.00 86.19 82 LEU A N 1
ATOM 685 C CA . LEU A 1 82 ? 12.138 8.073 -4.639 1.00 86.19 82 LEU A CA 1
ATOM 686 C C . LEU A 1 82 ? 10.927 8.088 -5.577 1.00 86.19 82 LEU A C 1
ATOM 688 O O . LEU A 1 82 ? 10.357 9.143 -5.881 1.00 86.19 82 LEU A O 1
ATOM 692 N N . LEU A 1 83 ? 10.445 6.904 -5.956 1.00 88.69 83 LEU A N 1
ATOM 693 C CA . LEU A 1 83 ? 9.217 6.750 -6.727 1.00 88.69 83 LEU A CA 1
ATOM 694 C C . LEU A 1 83 ? 7.999 7.088 -5.860 1.00 88.69 83 LEU A C 1
ATOM 696 O O . LEU A 1 83 ? 7.759 6.470 -4.828 1.00 88.69 83 LEU A O 1
ATOM 700 N N . ALA A 1 84 ? 7.161 8.029 -6.291 1.00 92.44 84 ALA A N 1
ATOM 701 C CA . ALA A 1 84 ? 5.924 8.322 -5.572 1.00 92.44 84 ALA A CA 1
ATOM 702 C C . ALA A 1 84 ? 4.868 7.225 -5.794 1.00 92.44 84 ALA A C 1
ATOM 704 O O . ALA A 1 84 ? 4.368 7.045 -6.909 1.00 92.44 84 ALA A O 1
ATOM 705 N N . PHE A 1 85 ? 4.458 6.546 -4.720 1.00 94.19 85 PHE A N 1
ATOM 706 C CA . PHE A 1 85 ? 3.372 5.573 -4.782 1.00 94.19 85 PHE A CA 1
ATOM 707 C C . PHE A 1 85 ? 2.031 6.271 -5.094 1.00 94.19 85 PHE A C 1
ATOM 709 O O . PHE A 1 85 ? 1.721 7.325 -4.522 1.00 94.19 85 PHE A O 1
ATOM 716 N N . PRO A 1 86 ? 1.194 5.715 -5.990 1.00 93.62 86 PRO A N 1
ATOM 717 C CA . PRO A 1 86 ? -0.016 6.381 -6.453 1.00 93.62 86 PRO A CA 1
ATOM 718 C C . PRO A 1 86 ? -1.069 6.478 -5.342 1.00 93.62 86 PRO A C 1
ATOM 720 O O . PRO A 1 86 ? -1.712 5.497 -4.970 1.00 93.62 86 PRO A O 1
ATOM 723 N N . SER A 1 87 ? -1.327 7.701 -4.869 1.00 91.50 87 SER A N 1
ATOM 724 C CA . SER A 1 87 ? -2.270 7.963 -3.770 1.00 91.50 87 SER A CA 1
ATOM 725 C C . SER A 1 87 ? -3.718 7.556 -4.076 1.00 91.50 87 SER A C 1
ATOM 727 O O . SER A 1 87 ? -4.511 7.324 -3.163 1.00 91.50 87 SER A O 1
ATOM 729 N N . CYS A 1 88 ? -4.077 7.423 -5.359 1.00 91.75 88 CYS A N 1
ATOM 730 C CA . CYS A 1 88 ? -5.395 6.951 -5.782 1.00 91.75 88 CYS A CA 1
ATOM 731 C C . CYS A 1 88 ? -5.695 5.508 -5.346 1.00 91.75 88 CYS A C 1
ATOM 733 O O . CYS A 1 88 ? -6.868 5.167 -5.208 1.00 91.75 88 CYS A O 1
ATOM 735 N N . VAL A 1 89 ? -4.673 4.690 -5.063 1.00 96.12 89 VAL A N 1
ATOM 736 C CA . VAL A 1 89 ? -4.838 3.323 -4.540 1.00 96.12 89 VAL A CA 1
ATOM 737 C C . VAL A 1 89 ? -5.575 3.339 -3.200 1.00 96.12 89 VAL A C 1
ATOM 739 O O . VAL A 1 89 ? -6.525 2.583 -3.011 1.00 96.12 89 VAL A O 1
ATOM 742 N N . PHE A 1 90 ? -5.205 4.251 -2.298 1.00 95.31 90 PHE A N 1
ATOM 743 C CA . PHE A 1 90 ? -5.786 4.349 -0.953 1.00 95.31 90 PHE A CA 1
ATOM 744 C C . PHE A 1 90 ? -7.253 4.812 -0.943 1.00 95.31 90 PHE A C 1
ATOM 746 O O . PHE A 1 90 ? -7.978 4.550 0.018 1.00 95.31 90 PHE A O 1
ATOM 753 N N . ASN A 1 91 ? -7.692 5.461 -2.028 1.00 89.56 91 ASN A N 1
ATOM 754 C CA . ASN A 1 91 ? -9.057 5.959 -2.222 1.00 89.56 91 ASN A CA 1
ATOM 755 C C . ASN A 1 91 ? -9.925 5.018 -3.077 1.00 89.56 91 ASN A C 1
ATOM 757 O O . ASN A 1 91 ? -11.057 5.357 -3.422 1.00 89.56 91 ASN A O 1
ATOM 761 N N . CYS A 1 92 ? -9.403 3.856 -3.477 1.00 93.81 92 CYS A N 1
ATOM 762 C CA . CYS A 1 92 ? -10.125 2.934 -4.339 1.00 93.81 92 CYS A CA 1
ATOM 763 C C . CYS A 1 92 ? -11.292 2.280 -3.585 1.00 93.81 92 CYS A C 1
ATOM 765 O O . CYS A 1 92 ? -11.097 1.504 -2.651 1.00 93.81 92 CYS A O 1
ATOM 767 N N . ALA A 1 93 ? -12.523 2.567 -4.016 1.00 94.12 93 ALA A N 1
ATOM 768 C CA . ALA A 1 93 ? -13.729 2.115 -3.327 1.00 94.12 93 ALA A CA 1
ATOM 769 C C . ALA A 1 93 ? -13.908 0.585 -3.329 1.00 94.12 93 ALA A C 1
ATOM 771 O O . ALA A 1 93 ? -14.535 0.044 -2.415 1.00 94.12 93 ALA A O 1
ATOM 772 N N . SER A 1 94 ? -13.368 -0.130 -4.319 1.00 96.81 94 SER A N 1
ATOM 773 C CA . SER A 1 94 ? -13.411 -1.597 -4.373 1.00 96.81 94 SER A CA 1
ATOM 774 C C . SER A 1 94 ? -12.336 -2.260 -3.516 1.00 96.81 94 SER A C 1
ATOM 776 O O . SER A 1 94 ? -12.511 -3.406 -3.112 1.00 96.81 94 SER A O 1
ATOM 778 N N . LEU A 1 95 ? -11.242 -1.556 -3.210 1.00 97.94 95 LEU A N 1
ATOM 779 C CA . LEU A 1 95 ? -10.081 -2.154 -2.565 1.00 97.94 95 LEU A CA 1
ATOM 780 C C . LEU A 1 95 ? -10.389 -2.498 -1.103 1.00 97.94 95 LEU A C 1
ATOM 782 O O . LEU A 1 95 ? -10.991 -1.714 -0.368 1.00 97.94 95 LEU A O 1
ATOM 786 N N . ARG A 1 96 ? -10.009 -3.711 -0.704 1.00 98.50 96 ARG A N 1
ATOM 787 C CA . ARG A 1 96 ? -10.183 -4.271 0.645 1.00 98.50 96 ARG A CA 1
ATOM 788 C C . ARG A 1 96 ? -8.858 -4.698 1.256 1.00 98.50 96 ARG A C 1
ATOM 790 O O . ARG A 1 96 ? -8.703 -4.643 2.467 1.00 98.50 96 ARG A O 1
ATOM 797 N N . SER A 1 97 ? -7.897 -5.117 0.441 1.00 98.81 97 SER A N 1
ATOM 798 C CA . SER A 1 97 ? -6.579 -5.537 0.910 1.00 98.81 97 SER A CA 1
ATOM 799 C C . SER A 1 97 ? -5.500 -4.924 0.032 1.00 98.81 97 SER A C 1
ATOM 801 O O . SER A 1 97 ? -5.523 -5.099 -1.188 1.00 98.81 97 SER A O 1
ATOM 803 N N . LEU A 1 98 ? -4.578 -4.208 0.669 1.00 98.75 98 LEU A N 1
ATOM 804 C CA . LEU A 1 98 ? -3.399 -3.626 0.049 1.00 98.75 98 LEU A CA 1
ATOM 805 C C . LEU A 1 98 ? -2.156 -4.165 0.750 1.00 98.75 98 LEU A C 1
ATOM 807 O O . LEU A 1 98 ? -2.018 -4.014 1.961 1.00 98.75 98 LEU A O 1
ATOM 811 N N . VAL A 1 99 ? -1.265 -4.773 -0.022 1.00 98.56 99 VAL A N 1
ATOM 812 C CA . VAL A 1 99 ? 0.065 -5.191 0.418 1.00 98.56 99 VAL A CA 1
ATOM 813 C C . VAL A 1 99 ? 1.073 -4.589 -0.548 1.00 98.56 99 VAL A C 1
ATOM 815 O O . VAL A 1 99 ? 0.961 -4.815 -1.755 1.00 98.56 99 VAL A O 1
ATOM 818 N N . VAL A 1 100 ? 1.996 -3.790 -0.025 1.00 97.62 100 VAL A N 1
ATOM 819 C CA . VAL A 1 100 ? 3.041 -3.109 -0.791 1.00 97.62 100 VAL A CA 1
ATOM 820 C C . VAL A 1 100 ? 4.375 -3.370 -0.115 1.00 97.62 100 VAL A C 1
ATOM 822 O O . VAL A 1 100 ? 4.575 -2.958 1.021 1.00 97.62 100 VAL A O 1
ATOM 825 N N . GLU A 1 101 ? 5.262 -4.027 -0.837 1.00 95.38 101 GLU A N 1
ATOM 826 C CA . GLU A 1 101 ? 6.667 -4.230 -0.513 1.00 95.38 101 GLU A CA 1
ATOM 827 C C . GLU A 1 101 ? 7.457 -3.590 -1.652 1.00 95.38 101 GLU A C 1
ATOM 829 O O . GLU A 1 101 ? 7.466 -4.105 -2.769 1.00 95.38 101 GLU A O 1
ATOM 834 N N . MET A 1 102 ? 7.956 -2.369 -1.445 1.00 91.44 102 MET A N 1
ATOM 835 C CA . MET A 1 102 ? 8.568 -1.594 -2.530 1.00 91.44 102 MET A CA 1
ATOM 836 C C . MET A 1 102 ? 9.689 -0.686 -2.040 1.00 91.44 102 MET A C 1
ATOM 838 O O . MET A 1 102 ? 9.419 0.430 -1.600 1.00 91.44 102 MET A O 1
ATOM 842 N N . SER A 1 103 ? 10.938 -1.109 -2.238 1.00 87.12 103 SER A N 1
ATOM 843 C CA . SER A 1 103 ? 12.106 -0.263 -1.973 1.00 87.12 103 SER A CA 1
ATOM 844 C C . SER A 1 103 ? 12.122 0.995 -2.854 1.00 87.12 103 SER A C 1
ATOM 846 O O . SER A 1 103 ? 11.496 1.047 -3.920 1.00 87.12 103 SER A O 1
ATOM 848 N N . PHE A 1 104 ? 12.821 2.041 -2.394 1.00 86.75 104 PHE A N 1
ATOM 849 C CA . PHE A 1 104 ? 12.954 3.333 -3.091 1.00 86.75 104 PHE A CA 1
ATOM 850 C C . PHE A 1 104 ? 11.613 3.981 -3.469 1.00 86.75 104 PHE A C 1
ATOM 852 O O . PHE A 1 104 ? 11.489 4.675 -4.480 1.00 86.75 104 PHE A O 1
ATOM 859 N N . THR A 1 105 ? 10.580 3.747 -2.661 1.00 90.88 105 THR A N 1
ATOM 860 C CA . THR A 1 105 ? 9.229 4.246 -2.909 1.00 90.88 105 THR A CA 1
ATOM 861 C C . THR A 1 105 ? 8.771 5.114 -1.753 1.00 90.88 105 THR A C 1
ATOM 863 O O . THR A 1 105 ? 8.834 4.704 -0.600 1.00 90.88 105 THR A O 1
ATOM 866 N N . VAL A 1 106 ? 8.236 6.294 -2.070 1.00 94.00 106 VAL A N 1
ATOM 867 C CA . VAL A 1 106 ? 7.641 7.205 -1.093 1.00 94.00 106 VAL A CA 1
ATOM 868 C C . VAL A 1 106 ? 6.114 7.142 -1.124 1.00 94.00 106 VAL A C 1
ATOM 870 O O . VAL A 1 106 ? 5.467 7.364 -2.154 1.00 94.00 106 VAL A O 1
ATOM 873 N N . VAL A 1 107 ? 5.512 6.893 0.035 1.00 95.94 107 VAL A N 1
ATOM 874 C CA . VAL A 1 107 ? 4.069 6.961 0.267 1.00 95.94 107 VAL A CA 1
ATOM 875 C C . VAL A 1 107 ? 3.728 8.318 0.871 1.00 95.94 107 VAL A C 1
ATOM 877 O O . VAL A 1 107 ? 4.136 8.663 1.978 1.00 95.94 107 VAL A O 1
ATOM 880 N N . LYS A 1 108 ? 2.941 9.099 0.131 1.00 95.69 108 LYS A N 1
ATOM 881 C CA . LYS A 1 108 ? 2.424 10.395 0.588 1.00 95.69 108 LYS A CA 1
ATOM 882 C C . LYS A 1 108 ? 1.089 10.228 1.299 1.00 95.69 108 LYS A C 1
ATOM 884 O O . LYS A 1 108 ? 0.306 9.341 0.950 1.00 95.69 108 LYS A O 1
ATOM 889 N N . THR A 1 109 ? 0.793 11.141 2.218 1.00 95.12 109 THR A N 1
ATOM 890 C CA . THR A 1 109 ? -0.503 11.216 2.896 1.00 95.12 109 THR A CA 1
ATOM 891 C C . THR A 1 109 ? -1.662 11.274 1.885 1.00 95.12 109 THR A C 1
ATOM 893 O O . THR A 1 109 ? -1.715 12.194 1.059 1.00 95.12 109 THR A O 1
ATOM 896 N N . PRO A 1 110 ? -2.600 10.305 1.907 1.00 94.44 110 PRO A N 1
ATOM 897 C CA . PRO A 1 110 ? -3.761 10.326 1.029 1.00 94.44 110 PRO A CA 1
ATOM 898 C C . PRO A 1 110 ? -4.748 11.432 1.412 1.00 94.44 110 PRO A C 1
ATOM 900 O O . PRO A 1 110 ? -4.686 12.033 2.484 1.00 94.44 110 PRO A O 1
ATOM 903 N N . SER A 1 111 ? -5.716 11.682 0.530 1.00 90.19 111 SER A N 1
ATOM 904 C CA . SER A 1 111 ? -6.792 12.626 0.828 1.00 90.19 111 SER A CA 1
ATOM 905 C C . SER A 1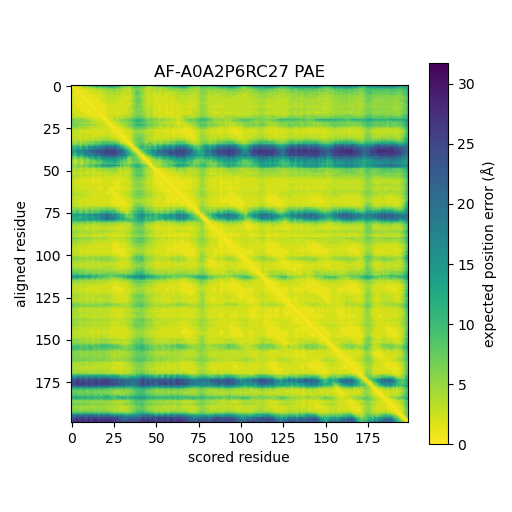 111 ? -7.668 12.140 1.990 1.00 90.19 111 SER A C 1
ATOM 907 O O . SER A 1 111 ? -8.049 10.973 2.058 1.00 90.19 111 SER A O 1
ATOM 909 N N . PHE A 1 112 ? -8.057 13.069 2.862 1.00 90.88 112 PHE A N 1
ATOM 910 C CA . PHE A 1 112 ? -9.037 12.848 3.931 1.00 90.88 112 PHE A CA 1
ATOM 911 C C . PHE A 1 112 ? -10.491 12.978 3.447 1.00 90.88 112 PHE A C 1
ATOM 913 O O . PHE A 1 112 ? -11.418 12.783 4.227 1.00 90.88 112 PHE A O 1
ATOM 920 N N . THR A 1 113 ? -10.715 13.336 2.175 1.00 86.94 113 THR A N 1
ATOM 921 C CA . THR A 1 113 ? -12.062 13.567 1.626 1.00 86.94 113 THR A CA 1
ATOM 922 C C . THR A 1 113 ? -12.912 12.297 1.584 1.00 86.94 113 THR A C 1
ATOM 924 O O . THR A 1 113 ? -14.136 12.386 1.644 1.00 86.94 113 THR A O 1
ATOM 927 N N . PHE A 1 114 ? -12.286 11.124 1.485 1.00 83.56 114 PHE A N 1
ATOM 928 C CA . PHE A 1 114 ? -12.979 9.849 1.333 1.00 83.56 114 PHE A CA 1
ATOM 929 C C . PHE A 1 114 ? -12.532 8.858 2.404 1.00 83.56 114 PHE A C 1
ATOM 931 O O . PHE A 1 114 ? -11.351 8.776 2.742 1.00 83.56 114 PHE A O 1
ATOM 938 N N . SER A 1 115 ? -13.481 8.078 2.917 1.00 90.12 115 SER A N 1
ATOM 939 C CA . SER A 1 115 ? -13.159 6.918 3.744 1.00 90.12 115 SER A CA 1
ATOM 940 C C . SER A 1 115 ? -12.580 5.804 2.878 1.00 90.12 115 SER A C 1
ATOM 942 O O . SER A 1 115 ? -13.042 5.564 1.761 1.00 90.12 115 SER A O 1
ATOM 944 N N . SER A 1 116 ? -11.580 5.110 3.412 1.00 95.06 116 SER A N 1
ATOM 945 C CA . SER A 1 116 ? -11.030 3.916 2.787 1.00 95.06 116 SER A CA 1
ATOM 946 C C . SER A 1 116 ? -11.852 2.695 3.182 1.00 95.06 116 SER A C 1
ATOM 948 O O . SER A 1 116 ? -12.272 2.567 4.333 1.00 95.06 116 SER A O 1
ATOM 950 N N . ASN A 1 117 ? -12.034 1.773 2.237 1.00 96.75 117 ASN A N 1
ATOM 951 C CA . ASN A 1 117 ? -12.679 0.487 2.494 1.00 96.75 117 ASN A CA 1
ATOM 952 C C . ASN A 1 117 ? -11.671 -0.628 2.817 1.00 96.75 117 ASN A C 1
ATOM 954 O O . ASN A 1 117 ? -12.043 -1.799 2.849 1.00 96.75 117 ASN A O 1
ATOM 958 N N . LEU A 1 118 ? -10.400 -0.280 3.031 1.00 98.00 118 LEU A N 1
ATOM 959 C CA . LEU A 1 118 ? -9.367 -1.243 3.388 1.00 98.00 118 LEU A CA 1
ATOM 960 C C . LEU A 1 118 ? -9.703 -1.948 4.706 1.00 98.00 118 LEU A C 1
ATOM 962 O O . LEU A 1 118 ? -9.943 -1.309 5.726 1.00 98.00 118 LEU A O 1
ATOM 966 N N . GLU A 1 119 ? -9.663 -3.273 4.658 1.00 98.62 119 GLU A N 1
ATOM 967 C CA . GLU A 1 119 ? -9.692 -4.182 5.802 1.00 98.62 119 GLU A CA 1
ATOM 968 C C . GLU A 1 119 ? -8.276 -4.622 6.192 1.00 98.62 119 GLU A C 1
ATOM 970 O O . GLU A 1 119 ? -8.006 -4.852 7.369 1.00 98.62 119 GLU A O 1
ATOM 975 N N . THR A 1 120 ? -7.360 -4.684 5.220 1.00 98.81 120 THR A N 1
ATOM 976 C CA . THR A 1 120 ? -5.947 -5.023 5.430 1.00 98.81 120 THR A CA 1
ATOM 977 C C . THR A 1 120 ? -5.047 -4.016 4.728 1.00 98.81 120 THR A C 1
ATOM 979 O O . THR A 1 120 ? -5.203 -3.777 3.527 1.00 98.81 120 THR A O 1
ATOM 982 N N . LEU A 1 121 ? -4.069 -3.490 5.460 1.00 98.69 121 LEU A N 1
ATOM 983 C CA . LEU A 1 121 ? -2.989 -2.663 4.936 1.00 98.69 121 LEU A CA 1
ATOM 984 C C . LEU A 1 121 ? -1.651 -3.223 5.421 1.00 98.69 121 LEU A C 1
ATOM 986 O O . LEU A 1 121 ? -1.405 -3.287 6.622 1.00 98.69 121 LEU A O 1
ATOM 990 N N . ALA A 1 122 ? -0.791 -3.615 4.490 1.00 98.56 122 ALA A N 1
ATOM 991 C CA . ALA A 1 122 ? 0.582 -3.997 4.774 1.00 98.56 122 ALA A CA 1
ATOM 992 C C . ALA A 1 122 ? 1.532 -3.151 3.926 1.00 98.56 122 ALA A C 1
ATOM 994 O O . ALA A 1 122 ? 1.387 -3.115 2.704 1.00 98.56 122 ALA A O 1
ATOM 995 N N . LEU A 1 123 ? 2.466 -2.467 4.581 1.00 97.62 123 LEU A N 1
ATOM 996 C CA . LEU A 1 123 ? 3.520 -1.682 3.946 1.00 97.62 123 LEU A CA 1
ATOM 997 C C . LEU A 1 123 ? 4.878 -2.202 4.411 1.00 97.62 123 LEU A C 1
ATOM 999 O O . LEU A 1 123 ? 5.076 -2.433 5.608 1.00 97.62 123 LEU A O 1
ATOM 1003 N N . SER A 1 124 ? 5.790 -2.410 3.472 1.00 95.12 124 SER A N 1
ATOM 1004 C CA . SER A 1 124 ? 7.125 -2.946 3.715 1.00 95.12 124 SER A CA 1
ATOM 1005 C C . SER A 1 124 ? 8.155 -2.236 2.841 1.00 95.12 124 SER A C 1
ATOM 1007 O O . SER A 1 124 ? 7.909 -2.022 1.654 1.00 95.12 124 SER A O 1
ATOM 1009 N N . ASP A 1 125 ? 9.269 -1.840 3.455 1.00 92.12 125 ASP A N 1
ATOM 1010 C CA . ASP A 1 125 ? 10.421 -1.205 2.802 1.00 92.12 125 ASP A CA 1
ATOM 1011 C C . ASP A 1 125 ? 10.078 0.069 2.013 1.00 92.12 125 ASP A C 1
ATOM 1013 O O . ASP A 1 125 ? 10.627 0.319 0.945 1.00 92.12 125 ASP A O 1
ATOM 1017 N N . VAL A 1 126 ? 9.159 0.883 2.545 1.00 92.75 126 VAL A N 1
ATOM 1018 C CA . VAL A 1 126 ? 8.742 2.162 1.949 1.00 92.75 126 VAL A CA 1
ATOM 1019 C C . VAL A 1 126 ? 9.120 3.350 2.828 1.00 92.75 126 VAL A C 1
ATOM 1021 O O . VAL A 1 126 ? 9.097 3.281 4.060 1.00 92.75 126 VAL A O 1
ATOM 1024 N N . ASP A 1 127 ? 9.332 4.489 2.185 1.00 93.25 127 ASP A N 1
ATOM 1025 C CA . ASP A 1 127 ? 9.496 5.776 2.842 1.00 93.25 127 ASP A CA 1
ATOM 1026 C C . ASP A 1 127 ? 8.118 6.411 3.041 1.00 93.25 127 ASP A C 1
ATOM 1028 O O . ASP A 1 127 ? 7.316 6.522 2.110 1.00 93.25 127 ASP A O 1
ATOM 1032 N N . ILE A 1 128 ? 7.813 6.860 4.253 1.00 94.31 128 ILE A N 1
ATOM 1033 C CA . ILE A 1 128 ? 6.578 7.598 4.526 1.00 94.31 128 ILE A CA 1
ATOM 1034 C C . ILE A 1 128 ? 6.910 9.090 4.526 1.00 94.31 128 ILE A C 1
ATOM 1036 O O . ILE A 1 128 ? 7.761 9.542 5.282 1.00 94.31 128 ILE A O 1
ATOM 1040 N N . ALA A 1 129 ? 6.236 9.865 3.673 1.00 94.12 129 ALA A N 1
ATOM 1041 C CA . ALA A 1 129 ? 6.589 11.271 3.455 1.00 94.12 129 ALA A CA 1
ATOM 1042 C C . ALA A 1 129 ? 6.383 12.158 4.695 1.00 94.12 129 ALA A C 1
ATOM 1044 O O . ALA A 1 129 ? 7.115 13.127 4.886 1.00 94.12 129 ALA A O 1
ATOM 1045 N N . ASP A 1 130 ? 5.342 11.871 5.482 1.00 93.00 130 ASP A N 1
ATOM 1046 C CA . ASP A 1 130 ? 4.983 12.620 6.681 1.00 93.00 130 ASP A CA 1
ATOM 1047 C C . ASP A 1 130 ? 4.027 11.824 7.592 1.00 93.00 130 ASP A C 1
ATOM 1049 O O . ASP A 1 130 ? 3.302 10.928 7.150 1.00 93.00 130 ASP A O 1
ATOM 1053 N N . GLU A 1 131 ? 3.972 12.195 8.876 1.00 92.00 131 GLU A N 1
ATOM 1054 C CA . GLU A 1 131 ? 3.116 11.555 9.892 1.00 92.00 131 GLU A CA 1
ATOM 1055 C C . GLU A 1 131 ? 1.603 11.675 9.600 1.00 92.00 131 GLU A C 1
ATOM 1057 O O . GLU A 1 131 ? 0.783 10.958 10.189 1.00 92.00 131 GLU A O 1
ATOM 1062 N N . GLY A 1 132 ? 1.199 12.546 8.666 1.00 95.19 132 GLY A N 1
ATOM 1063 C CA . GLY A 1 132 ? -0.179 12.675 8.202 1.00 95.19 132 GLY A CA 1
ATOM 1064 C C . GLY A 1 132 ? -0.748 11.370 7.645 1.00 95.19 132 GLY A C 1
ATOM 1065 O O . GLY A 1 132 ? -1.963 11.167 7.719 1.00 95.19 132 GLY 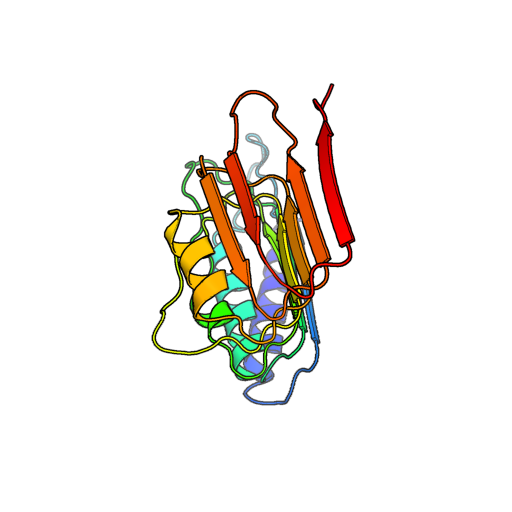A O 1
ATOM 1066 N N . PHE A 1 133 ? 0.101 10.444 7.192 1.00 96.00 133 PHE A N 1
ATOM 1067 C CA . PHE A 1 133 ? -0.305 9.114 6.753 1.00 96.00 133 PHE A CA 1
ATOM 1068 C C . PHE A 1 133 ? -0.995 8.323 7.878 1.00 96.00 133 PHE A C 1
ATOM 1070 O O . PHE A 1 133 ? -2.067 7.748 7.679 1.00 96.00 133 PHE A O 1
ATOM 1077 N N . PHE A 1 134 ? -0.450 8.353 9.095 1.00 96.25 134 PHE A N 1
ATOM 1078 C CA . PHE A 1 134 ? -1.023 7.648 10.251 1.00 96.25 134 PHE A CA 1
ATOM 1079 C C . PHE A 1 134 ? -2.281 8.341 10.786 1.00 96.25 134 PHE A C 1
ATOM 1081 O O . PHE A 1 134 ? -3.246 7.690 11.208 1.00 96.25 134 PHE A O 1
ATOM 1088 N N . LYS A 1 135 ? -2.335 9.673 10.666 1.00 96.25 135 LYS A N 1
ATOM 1089 C CA . LYS A 1 135 ? -3.570 10.427 10.896 1.00 96.25 135 LYS A CA 1
ATOM 1090 C C . LYS A 1 135 ? -4.655 10.027 9.895 1.00 96.25 135 LYS A C 1
ATOM 1092 O O . LYS A 1 135 ? -5.807 9.853 10.288 1.00 96.25 135 LYS A O 1
ATOM 1097 N N . TRP A 1 136 ? -4.306 9.840 8.622 1.00 96.88 136 TRP A N 1
ATOM 1098 C CA . TRP A 1 136 ? -5.234 9.344 7.607 1.00 96.88 136 TRP A CA 1
ATOM 1099 C C . TRP A 1 136 ? -5.751 7.944 7.950 1.00 96.88 136 TRP A C 1
ATOM 1101 O O . TRP A 1 136 ? -6.961 7.738 7.883 1.00 96.88 136 TRP A O 1
ATOM 1111 N N . ILE A 1 137 ? -4.899 7.024 8.418 1.00 96.88 137 ILE A N 1
ATOM 1112 C CA . ILE A 1 137 ? -5.353 5.706 8.897 1.00 96.88 137 ILE A CA 1
ATOM 1113 C C . ILE A 1 137 ? -6.425 5.870 9.985 1.00 96.88 137 ILE A C 1
ATOM 1115 O O . ILE A 1 137 ? -7.518 5.314 9.868 1.00 96.88 137 ILE A O 1
ATOM 1119 N N . SER A 1 138 ? -6.148 6.690 10.999 1.00 96.62 138 SER A N 1
ATOM 1120 C CA . SER A 1 138 ? -7.059 6.911 12.132 1.00 96.62 138 SER A CA 1
ATOM 1121 C C . SER A 1 138 ? -8.399 7.528 11.700 1.00 96.62 138 SER A C 1
ATOM 1123 O O . SER A 1 138 ? -9.494 7.130 12.124 1.00 96.62 138 SER A O 1
ATOM 1125 N N . CYS A 1 139 ? -8.345 8.516 10.806 1.00 95.19 139 CYS A N 1
ATOM 1126 C CA . CYS A 1 139 ? -9.521 9.271 10.386 1.00 95.19 139 CYS A CA 1
ATOM 1127 C C . CYS A 1 139 ? -10.349 8.563 9.307 1.00 95.19 139 CYS A C 1
ATOM 1129 O O . CYS A 1 139 ? -11.575 8.661 9.348 1.00 95.19 139 CYS A O 1
ATOM 1131 N N . SER A 1 140 ? -9.718 7.844 8.381 1.00 95.75 140 SER A N 1
ATOM 1132 C CA . SER A 1 140 ? -10.348 7.421 7.124 1.00 95.75 140 SER A CA 1
ATOM 1133 C C . SER A 1 140 ? -10.551 5.911 7.003 1.00 95.75 140 SER A C 1
ATOM 1135 O O . SER A 1 140 ? -11.443 5.492 6.265 1.00 95.75 140 SER A O 1
ATOM 1137 N N . CYS A 1 141 ? -9.793 5.079 7.722 1.00 96.38 141 CYS A N 1
ATOM 1138 C CA . CYS A 1 141 ? -9.812 3.621 7.556 1.00 96.38 141 CYS A CA 1
ATOM 1139 C C . CYS A 1 141 ? -10.714 2.927 8.590 1.00 96.38 141 CYS A C 1
ATOM 1141 O O . CYS A 1 141 ? -10.248 2.191 9.454 1.00 96.38 141 CYS A O 1
ATOM 1143 N N . LYS A 1 142 ? -12.030 3.157 8.509 1.00 95.44 142 LYS A N 1
ATOM 1144 C CA . LYS A 1 142 ? -13.009 2.678 9.511 1.00 95.44 142 LYS A CA 1
ATOM 1145 C C . LYS A 1 142 ? -13.307 1.175 9.475 1.00 95.44 142 LYS A C 1
ATOM 1147 O O . LYS A 1 142 ? -14.010 0.682 10.352 1.00 95.44 142 LYS A O 1
ATOM 1152 N N . LEU A 1 143 ? -12.821 0.474 8.452 1.00 97.12 143 LEU A N 1
ATOM 1153 C CA . LEU A 1 143 ? -12.979 -0.972 8.282 1.00 97.12 143 LEU A CA 1
ATOM 1154 C C . LEU A 1 143 ? -11.661 -1.734 8.466 1.00 97.12 143 LEU A C 1
ATOM 1156 O O . LEU A 1 143 ? -11.657 -2.955 8.331 1.00 97.12 143 LEU A O 1
ATOM 1160 N N . LEU A 1 144 ? -10.560 -1.036 8.764 1.00 98.06 144 LEU A N 1
ATOM 1161 C CA . LEU A 1 144 ? -9.232 -1.631 8.838 1.00 98.06 144 LEU A CA 1
ATOM 1162 C C . LEU A 1 144 ? -9.143 -2.542 10.055 1.00 98.06 144 LEU A C 1
ATOM 1164 O O . LEU A 1 144 ? -9.206 -2.050 11.180 1.00 98.06 144 LEU A O 1
ATOM 1168 N N . LYS A 1 145 ? -8.994 -3.842 9.808 1.00 98.62 145 LYS A N 1
ATOM 1169 C CA . LYS A 1 145 ? -8.843 -4.894 10.819 1.00 98.62 145 LYS A CA 1
ATOM 1170 C C . LYS A 1 145 ? -7.385 -5.254 11.033 1.00 98.62 145 LYS A C 1
ATOM 1172 O O . LYS A 1 145 ? -6.999 -5.575 12.148 1.00 98.62 145 LYS A O 1
ATOM 1177 N N . GLU A 1 146 ? -6.569 -5.174 9.988 1.00 98.69 146 GLU A N 1
ATOM 1178 C CA . GLU A 1 146 ? -5.171 -5.576 10.047 1.00 98.69 146 GLU A CA 1
ATOM 1179 C C . GLU A 1 146 ? -4.244 -4.518 9.453 1.00 98.69 146 GLU A C 1
ATOM 1181 O O . GLU A 1 146 ? -4.394 -4.119 8.296 1.00 98.69 146 GLU A O 1
ATOM 1186 N N . LEU A 1 147 ? -3.255 -4.111 10.248 1.00 98.56 147 LEU A N 1
ATOM 1187 C CA . LEU A 1 147 ? -2.194 -3.197 9.850 1.00 98.56 147 LEU A CA 1
ATOM 1188 C C . LEU A 1 147 ? -0.831 -3.843 10.094 1.00 98.56 147 LEU A C 1
ATOM 1190 O O . LEU A 1 147 ? -0.511 -4.215 11.223 1.00 98.56 147 LEU A O 1
ATOM 1194 N N . ARG A 1 148 ? -0.015 -3.943 9.044 1.00 98.00 148 ARG A N 1
ATOM 1195 C CA . ARG A 1 148 ? 1.365 -4.431 9.122 1.00 98.00 148 ARG A CA 1
ATOM 1196 C C . ARG A 1 148 ? 2.314 -3.391 8.553 1.00 98.00 148 ARG A C 1
ATOM 1198 O O . ARG A 1 148 ? 2.131 -2.942 7.427 1.00 98.00 148 ARG A O 1
ATOM 1205 N N . LEU A 1 149 ? 3.315 -3.018 9.328 1.00 95.75 149 LEU A N 1
ATOM 1206 C CA . LEU A 1 149 ? 4.321 -2.035 8.960 1.00 95.75 149 LEU A CA 1
ATOM 1207 C C . LEU A 1 149 ? 5.692 -2.683 9.154 1.00 95.75 149 LEU A C 1
ATOM 1209 O O . LEU A 1 149 ? 5.990 -3.145 10.253 1.00 95.75 149 LEU A O 1
ATOM 1213 N N . ALA A 1 150 ? 6.508 -2.747 8.110 1.00 93.38 150 ALA A N 1
ATOM 1214 C CA . ALA A 1 150 ? 7.853 -3.307 8.179 1.00 93.38 150 ALA A CA 1
ATOM 1215 C C . ALA A 1 150 ? 8.852 -2.387 7.471 1.00 93.38 150 ALA A C 1
ATOM 1217 O O . ALA A 1 150 ? 8.526 -1.850 6.420 1.00 93.38 150 ALA A O 1
ATOM 1218 N N . GLY A 1 151 ? 10.039 -2.182 8.043 1.00 90.19 151 GLY A N 1
ATOM 1219 C CA . GLY A 1 151 ? 11.120 -1.459 7.354 1.00 90.19 151 GLY A CA 1
ATOM 1220 C C . GLY A 1 151 ? 10.735 -0.058 6.860 1.00 90.19 151 GLY A C 1
ATOM 1221 O O . GLY A 1 151 ? 11.111 0.325 5.760 1.00 90.19 151 GLY A O 1
ATOM 1222 N N . LEU A 1 152 ? 9.922 0.684 7.622 1.00 90.75 152 LEU A N 1
ATOM 1223 C CA . LEU A 1 152 ? 9.533 2.042 7.231 1.00 90.75 152 LEU A CA 1
ATOM 1224 C C . LEU A 1 152 ? 10.666 3.037 7.491 1.00 90.75 152 LEU A C 1
ATOM 1226 O O . LEU A 1 152 ? 11.243 3.014 8.580 1.00 90.75 152 LEU A O 1
ATOM 1230 N N . ASN A 1 153 ? 10.876 3.966 6.556 1.00 89.00 153 ASN A N 1
ATOM 1231 C CA . ASN A 1 153 ? 11.805 5.091 6.709 1.00 89.00 153 ASN A CA 1
ATOM 1232 C C . ASN A 1 153 ? 11.071 6.442 6.741 1.00 89.00 153 ASN A C 1
ATOM 1234 O O . ASN A 1 153 ? 9.903 6.551 6.349 1.00 89.00 153 ASN A O 1
ATOM 1238 N N . GLY A 1 154 ? 11.777 7.490 7.179 1.00 85.62 154 GLY A N 1
ATOM 1239 C CA . GLY A 1 154 ? 11.302 8.879 7.126 1.00 85.62 154 GLY A CA 1
ATOM 1240 C C . GLY A 1 154 ? 10.293 9.266 8.213 1.00 85.62 154 GLY A C 1
ATOM 1241 O O . GLY A 1 154 ? 9.660 10.316 8.107 1.00 85.62 154 GLY A O 1
ATOM 1242 N N . ILE A 1 155 ? 10.124 8.436 9.251 1.00 86.75 155 ILE A N 1
ATOM 1243 C CA . ILE A 1 155 ? 9.131 8.638 10.316 1.00 86.75 155 ILE A CA 1
ATOM 1244 C C . ILE A 1 155 ? 9.686 8.388 11.716 1.00 86.75 155 ILE A C 1
ATOM 1246 O O . ILE A 1 155 ? 10.136 7.295 12.046 1.00 86.75 155 ILE A O 1
ATOM 1250 N N . ASP A 1 156 ? 9.508 9.384 12.584 1.00 87.00 156 ASP A N 1
ATOM 1251 C CA . ASP A 1 156 ? 9.904 9.306 13.992 1.00 87.00 156 ASP A CA 1
ATOM 1252 C C . ASP A 1 156 ? 8.769 8.832 14.905 1.00 87.00 156 ASP A C 1
ATOM 1254 O O . ASP A 1 156 ? 9.017 8.255 15.967 1.00 87.00 156 ASP A O 1
ATOM 1258 N N . ASN A 1 157 ? 7.509 9.099 14.537 1.00 90.00 157 ASN A N 1
ATOM 1259 C CA . ASN A 1 157 ? 6.356 8.785 15.376 1.00 90.00 157 ASN A CA 1
ATOM 1260 C C . ASN A 1 157 ? 5.208 8.163 14.567 1.00 90.00 157 ASN A C 1
ATOM 1262 O O . ASN A 1 157 ? 4.758 8.686 13.549 1.00 90.00 157 ASN A O 1
ATOM 1266 N N . ILE A 1 158 ? 4.668 7.068 15.094 1.00 92.81 158 ILE A N 1
ATOM 1267 C CA . ILE A 1 158 ? 3.464 6.393 14.621 1.00 92.81 158 ILE A CA 1
ATOM 1268 C C . ILE A 1 158 ? 2.403 6.561 15.699 1.00 92.81 158 ILE A C 1
ATOM 1270 O O . ILE A 1 158 ? 2.499 5.968 16.771 1.00 92.81 158 ILE A O 1
ATOM 1274 N N . THR A 1 159 ? 1.371 7.353 15.416 1.00 95.50 159 THR A N 1
ATOM 1275 C CA . THR A 1 159 ? 0.193 7.469 16.286 1.00 95.50 159 THR A CA 1
ATOM 1276 C C . THR A 1 159 ? -1.053 7.056 15.519 1.00 95.50 159 THR A C 1
ATOM 1278 O O . THR A 1 159 ? -1.368 7.658 14.492 1.00 95.50 159 THR A O 1
ATOM 1281 N N . ILE A 1 160 ? -1.751 6.027 16.003 1.00 96.31 160 ILE A N 1
ATOM 1282 C CA . ILE A 1 160 ? -2.960 5.496 15.367 1.00 96.31 160 ILE A CA 1
ATOM 1283 C C . ILE A 1 160 ? -4.053 5.289 16.410 1.00 96.31 160 ILE A C 1
ATOM 1285 O O . ILE A 1 160 ? -3.862 4.587 17.401 1.00 96.31 160 ILE A O 1
ATOM 1289 N N . GLU A 1 161 ? -5.224 5.851 16.137 1.00 96.62 161 GLU A N 1
ATOM 1290 C CA . GLU A 1 161 ? -6.453 5.612 16.892 1.00 96.62 161 GLU A CA 1
ATOM 1291 C C . GLU A 1 161 ? -7.465 4.935 15.966 1.00 96.62 161 GLU A C 1
ATOM 1293 O O . GLU A 1 161 ? -7.901 5.518 14.970 1.00 96.62 161 GLU A O 1
ATOM 1298 N N . SER A 1 162 ? -7.836 3.689 16.259 1.00 96.00 162 SER A N 1
ATOM 1299 C CA . SER A 1 162 ? -8.746 2.919 15.409 1.00 96.00 162 SER A CA 1
ATOM 1300 C C . SER A 1 162 ? -9.814 2.185 16.207 1.00 96.00 162 SER A C 1
ATOM 1302 O O . SER A 1 162 ? -9.529 1.478 17.164 1.00 96.00 162 SER A O 1
ATOM 1304 N N . LEU A 1 163 ? -11.066 2.293 15.760 1.00 94.44 163 LEU A N 1
ATOM 1305 C CA . LEU A 1 163 ? -12.199 1.564 16.345 1.00 94.44 163 LEU A CA 1
ATOM 1306 C C . LEU A 1 163 ? -12.418 0.179 15.711 1.00 94.44 163 LEU A C 1
ATOM 1308 O O . LEU A 1 163 ? -13.276 -0.582 16.161 1.00 94.44 163 LEU A O 1
ATOM 1312 N N . SER A 1 164 ? -11.693 -0.135 14.635 1.00 97.31 164 SER A N 1
ATOM 1313 C CA . SER A 1 164 ? -11.854 -1.374 13.866 1.00 97.31 164 SER A CA 1
ATOM 1314 C C . SER A 1 164 ? -10.626 -2.275 13.873 1.00 97.31 164 SER A C 1
ATOM 1316 O O . SER A 1 164 ? -10.756 -3.424 13.468 1.00 97.31 164 SER A O 1
ATOM 1318 N N . LEU A 1 165 ? -9.459 -1.765 14.282 1.00 98.31 165 LEU A N 1
ATOM 1319 C CA . LEU A 1 165 ? -8.200 -2.498 14.190 1.00 98.31 165 LEU A CA 1
ATOM 1320 C C . LEU A 1 165 ? -8.176 -3.648 15.198 1.00 98.31 165 LEU A C 1
ATOM 1322 O O . LEU A 1 165 ? -8.308 -3.420 16.396 1.00 98.31 165 LEU A O 1
ATOM 1326 N N . GLU A 1 166 ? -7.986 -4.860 14.686 1.00 98.50 166 GLU A N 1
ATOM 1327 C CA . GLU A 1 166 ? -7.930 -6.117 15.437 1.00 98.50 166 GLU A CA 1
ATOM 1328 C C . GLU A 1 166 ? -6.484 -6.613 15.573 1.00 98.50 166 GLU A C 1
ATOM 1330 O O . GLU A 1 166 ? -6.105 -7.176 16.599 1.00 98.50 166 GLU A O 1
ATOM 1335 N N . LYS A 1 167 ? -5.653 -6.368 14.550 1.00 98.50 167 LYS A N 1
ATOM 1336 C CA . LYS A 1 167 ? -4.275 -6.859 14.455 1.00 98.50 167 LYS A CA 1
ATOM 1337 C C . LYS A 1 167 ? -3.317 -5.751 14.052 1.00 98.50 167 LYS A C 1
ATOM 1339 O O . LYS A 1 167 ? -3.506 -5.099 13.021 1.00 98.50 167 LYS A O 1
ATOM 1344 N N . PHE A 1 168 ? -2.251 -5.590 14.823 1.00 97.75 168 PHE A N 1
ATOM 1345 C CA . PHE A 1 168 ? -1.159 -4.676 14.523 1.00 97.75 168 PHE A CA 1
ATOM 1346 C C . PHE A 1 168 ? 0.179 -5.415 14.522 1.00 97.75 168 PHE A C 1
ATOM 1348 O O . PHE A 1 168 ? 0.517 -6.111 15.480 1.00 97.75 168 PHE A O 1
ATOM 1355 N N . SER A 1 169 ? 0.963 -5.236 13.461 1.00 96.25 169 SER A N 1
ATOM 1356 C CA . SER A 1 169 ? 2.340 -5.716 13.398 1.00 96.25 169 SER A CA 1
ATOM 1357 C C . SER A 1 169 ? 3.291 -4.596 12.999 1.00 96.25 169 SER A C 1
ATOM 1359 O O . SER A 1 169 ? 3.040 -3.887 1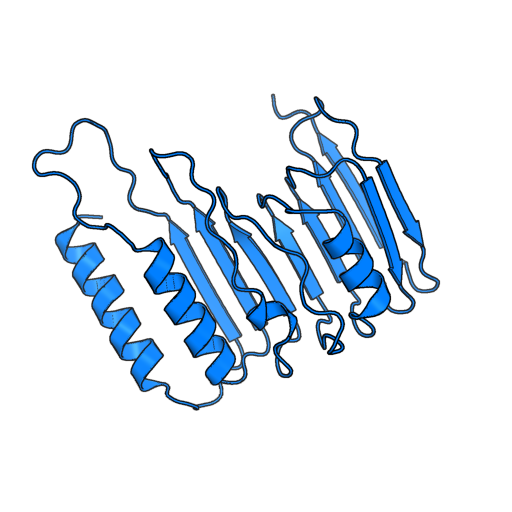2.026 1.00 96.25 169 SER A O 1
ATOM 1361 N N . TYR A 1 170 ? 4.387 -4.469 13.742 1.00 93.56 170 TYR A N 1
ATOM 1362 C CA . TYR A 1 170 ? 5.480 -3.555 13.450 1.00 93.56 170 TYR A CA 1
ATOM 1363 C C . TYR A 1 170 ? 6.811 -4.308 13.452 1.00 93.56 170 TYR A C 1
ATOM 1365 O O . TYR A 1 170 ? 7.146 -4.976 14.434 1.00 93.56 170 TYR A O 1
ATOM 1373 N N . ILE A 1 171 ? 7.560 -4.205 12.358 1.00 91.06 171 ILE A N 1
ATOM 1374 C CA . ILE A 1 171 ? 8.875 -4.823 12.193 1.00 91.06 171 ILE A CA 1
ATOM 1375 C C . ILE A 1 171 ? 9.879 -3.736 11.816 1.00 91.06 171 ILE A C 1
ATOM 1377 O O . ILE A 1 171 ? 9.678 -2.997 10.856 1.00 91.06 171 ILE A O 1
ATOM 1381 N N . HIS A 1 172 ? 10.974 -3.637 12.559 1.00 83.75 172 HIS A N 1
ATOM 1382 C CA . HIS A 1 172 ? 12.024 -2.661 12.294 1.00 83.75 172 HIS A CA 1
ATOM 1383 C C . HIS A 1 172 ? 13.381 -3.350 12.189 1.00 83.75 172 HIS A C 1
ATOM 1385 O O . HIS A 1 172 ? 13.765 -4.105 13.088 1.00 83.75 172 HIS A O 1
ATOM 1391 N N . PHE A 1 173 ? 14.077 -3.098 11.078 1.00 75.44 173 PHE A N 1
ATOM 1392 C CA . PHE A 1 173 ? 15.310 -3.792 10.705 1.00 75.44 173 PHE A CA 1
ATOM 1393 C C . PHE A 1 173 ? 16.586 -3.030 11.119 1.00 75.44 173 PHE A C 1
ATOM 1395 O O . PHE A 1 173 ? 17.642 -3.648 11.258 1.00 75.44 173 PHE A O 1
ATOM 1402 N N . GLU A 1 174 ? 16.498 -1.724 11.412 1.00 64.25 174 GLU A N 1
ATOM 1403 C CA . GLU A 1 174 ? 17.662 -0.874 11.705 1.00 64.25 174 GLU A CA 1
ATOM 1404 C C . GLU A 1 174 ? 17.539 -0.124 13.040 1.00 64.25 174 GLU A C 1
ATOM 1406 O O . GLU A 1 174 ? 16.867 0.882 13.160 1.00 64.25 174 GLU A O 1
ATOM 1411 N N . VAL A 1 175 ? 18.239 -0.570 14.086 1.00 54.84 175 VAL A N 1
ATOM 1412 C CA . VAL A 1 175 ? 18.102 -0.045 15.469 1.00 54.84 175 VAL A CA 1
ATOM 1413 C C . VAL A 1 175 ? 18.736 1.355 15.670 1.00 54.84 175 VAL A C 1
ATOM 1415 O O . VAL A 1 175 ? 19.067 1.732 16.794 1.00 54.84 175 VAL A O 1
ATOM 1418 N N . TYR A 1 176 ? 18.980 2.121 14.605 1.00 55.44 176 TYR A N 1
ATOM 1419 C CA . TYR A 1 176 ? 19.648 3.425 14.695 1.00 55.44 176 TYR A CA 1
ATOM 1420 C C . TYR A 1 176 ? 18.684 4.575 14.997 1.00 55.44 176 TYR A C 1
ATOM 1422 O O . TYR A 1 176 ? 19.113 5.578 15.569 1.00 55.44 176 TYR A O 1
ATOM 1430 N N . GLU A 1 177 ? 17.392 4.407 14.707 1.00 59.53 177 GLU A N 1
ATOM 1431 C CA . GLU A 1 177 ? 16.370 5.429 14.928 1.00 59.53 177 GLU A CA 1
ATOM 1432 C C . GLU A 1 177 ? 15.262 4.899 15.845 1.00 59.53 177 GLU A C 1
ATOM 1434 O O . GLU A 1 177 ? 14.760 3.783 15.711 1.00 59.53 177 GLU A O 1
ATOM 1439 N N . THR A 1 178 ? 14.898 5.685 16.860 1.00 64.81 178 THR A N 1
ATOM 1440 C CA . THR A 1 178 ? 13.833 5.305 17.792 1.00 64.81 178 THR A CA 1
ATOM 1441 C C . THR A 1 178 ? 12.487 5.767 17.248 1.00 64.81 178 THR A C 1
ATOM 1443 O O . THR A 1 178 ? 12.117 6.923 17.446 1.00 64.81 178 THR A O 1
ATOM 1446 N N . CYS A 1 179 ? 11.725 4.868 16.627 1.00 77.50 179 CYS A N 1
ATOM 1447 C CA . CYS A 1 179 ? 10.334 5.150 16.279 1.00 77.50 179 CYS A CA 1
ATOM 1448 C C . CYS A 1 179 ? 9.439 5.084 17.533 1.00 77.50 179 CYS A C 1
ATOM 1450 O O . CYS A 1 179 ? 9.414 4.070 18.241 1.00 77.50 179 CYS A O 1
ATOM 1452 N N . ARG A 1 180 ? 8.690 6.152 17.834 1.00 87.56 180 ARG A N 1
ATOM 1453 C CA . ARG A 1 180 ? 7.682 6.147 18.909 1.00 87.56 180 ARG A CA 1
ATOM 1454 C C . ARG A 1 180 ? 6.364 5.611 18.383 1.00 87.56 180 ARG A C 1
ATOM 1456 O O . ARG A 1 180 ? 5.795 6.178 17.460 1.00 87.56 180 ARG A O 1
ATOM 1463 N N . ILE A 1 181 ? 5.840 4.574 19.024 1.00 90.56 181 ILE A N 1
ATOM 1464 C CA . ILE A 1 181 ? 4.596 3.925 18.606 1.00 90.56 181 ILE A CA 1
ATOM 1465 C C . ILE A 1 181 ? 3.529 4.137 19.678 1.00 90.56 181 ILE A C 1
ATOM 1467 O O . ILE A 1 181 ? 3.699 3.726 20.825 1.00 90.56 181 ILE A O 1
ATOM 1471 N N . ASN A 1 182 ? 2.420 4.761 19.293 1.00 93.44 182 ASN A N 1
ATOM 1472 C CA . ASN A 1 182 ? 1.228 4.944 20.108 1.00 93.44 182 ASN A CA 1
ATOM 1473 C C . ASN A 1 182 ? 0.001 4.441 19.335 1.00 93.44 182 ASN A C 1
ATOM 1475 O O . ASN A 1 182 ? -0.521 5.130 18.461 1.00 93.44 182 ASN A O 1
ATOM 1479 N N . ILE A 1 183 ? -0.442 3.223 19.641 1.00 93.06 183 ILE A N 1
ATOM 1480 C CA . ILE A 1 183 ? -1.615 2.608 19.014 1.00 93.06 183 ILE A CA 1
ATOM 1481 C C . ILE A 1 183 ? -2.705 2.464 20.069 1.00 93.06 183 ILE A C 1
ATOM 1483 O O . ILE A 1 183 ? -2.469 1.894 21.133 1.00 93.06 183 ILE A O 1
ATOM 1487 N N . SER A 1 184 ? -3.906 2.937 19.756 1.00 92.19 184 SER A N 1
ATOM 1488 C CA . SER A 1 184 ? -5.094 2.727 20.578 1.00 92.19 184 SER A CA 1
ATOM 1489 C C . SER A 1 184 ? -6.255 2.203 19.736 1.00 92.19 184 SER A C 1
ATOM 1491 O O . SER A 1 184 ? -6.461 2.613 18.590 1.00 92.19 184 SER A O 1
ATOM 1493 N N . GLY A 1 185 ? -7.012 1.268 20.304 1.00 91.62 185 GLY A N 1
ATOM 1494 C CA . GLY A 1 185 ? -8.198 0.718 19.666 1.00 91.62 185 GLY A CA 1
ATOM 1495 C C . GLY A 1 185 ? -8.879 -0.338 20.519 1.00 91.62 185 GLY A C 1
ATOM 1496 O O . GLY A 1 185 ? -8.229 -1.234 21.045 1.00 91.62 185 GLY A O 1
ATOM 1497 N N . GLU A 1 186 ? -10.198 -0.230 20.661 1.00 93.31 186 GLU A N 1
ATOM 1498 C CA . GLU A 1 186 ? -10.989 -1.086 21.559 1.00 93.31 186 GLU A CA 1
ATOM 1499 C C . GLU A 1 186 ? -11.055 -2.551 21.106 1.00 93.31 186 GLU A C 1
ATOM 1501 O O . GLU A 1 186 ? -11.312 -3.433 21.920 1.00 93.31 186 GLU A O 1
ATOM 1506 N N . LYS A 1 187 ? -10.834 -2.807 19.812 1.00 97.00 187 LYS A N 1
ATOM 1507 C CA . LYS A 1 187 ? -10.882 -4.145 19.206 1.00 97.00 187 LYS A CA 1
ATOM 1508 C C . LYS A 1 187 ? -9.512 -4.791 19.025 1.00 97.00 187 LYS A C 1
ATOM 1510 O O . LYS A 1 187 ? -9.442 -5.864 18.442 1.00 97.00 187 LYS A O 1
ATOM 1515 N N . LEU A 1 188 ? -8.435 -4.142 19.464 1.00 97.19 188 LEU A N 1
ATOM 1516 C CA . LEU A 1 188 ? -7.083 -4.630 19.222 1.00 97.19 188 LEU A CA 1
ATOM 1517 C C . LEU A 1 188 ? -6.822 -5.886 20.065 1.00 97.19 188 LEU A C 1
ATOM 1519 O O . LEU A 1 188 ? -6.758 -5.818 21.291 1.00 97.19 188 LEU A O 1
ATOM 1523 N N . GLU A 1 189 ? -6.670 -7.025 19.396 1.00 97.25 189 GLU A N 1
ATOM 1524 C CA . GLU A 1 189 ? -6.515 -8.349 20.011 1.00 97.25 189 GLU A CA 1
ATOM 1525 C C . GLU A 1 189 ? -5.097 -8.905 19.829 1.00 97.25 189 GLU A C 1
ATOM 1527 O O . GLU A 1 189 ? -4.591 -9.617 20.696 1.00 97.25 189 GLU A O 1
ATOM 1532 N N . GLU A 1 190 ? -4.429 -8.563 18.724 1.00 97.31 190 GLU A N 1
ATOM 1533 C CA . GLU A 1 190 ? -3.094 -9.062 18.395 1.00 97.31 190 GLU A CA 1
ATOM 1534 C C . GLU A 1 190 ? -2.115 -7.908 18.154 1.00 97.31 190 GLU A C 1
ATOM 1536 O O . GLU A 1 190 ? -2.333 -7.044 17.301 1.00 97.31 190 GLU A O 1
ATOM 1541 N N . ILE A 1 191 ? -0.997 -7.924 18.885 1.00 95.69 191 ILE A N 1
ATOM 1542 C CA . ILE A 1 191 ? 0.116 -6.986 18.716 1.00 95.69 191 ILE A CA 1
ATOM 1543 C C . ILE A 1 191 ? 1.401 -7.789 18.540 1.00 95.69 191 ILE A C 1
ATOM 1545 O O . ILE A 1 191 ? 1.801 -8.538 19.432 1.00 95.69 191 ILE A O 1
ATOM 1549 N N . HIS A 1 192 ? 2.069 -7.606 17.403 1.00 94.12 192 HIS A N 1
ATOM 1550 C CA . HIS A 1 192 ? 3.367 -8.208 17.121 1.00 94.12 192 HIS A CA 1
ATOM 1551 C C . HIS A 1 192 ? 4.407 -7.127 16.836 1.00 94.12 192 HIS A C 1
ATOM 1553 O O . HIS A 1 192 ? 4.327 -6.428 15.829 1.00 94.12 192 HIS A O 1
ATOM 1559 N N . ILE A 1 193 ? 5.398 -7.008 17.717 1.00 90.94 193 ILE A N 1
ATOM 1560 C CA . ILE A 1 193 ? 6.503 -6.061 17.570 1.00 90.94 193 ILE A CA 1
ATOM 1561 C C . ILE A 1 193 ? 7.795 -6.861 17.454 1.00 90.94 193 ILE A C 1
ATOM 1563 O O . ILE A 1 193 ? 8.133 -7.620 18.363 1.00 90.94 193 ILE A O 1
ATOM 1567 N N . ASN A 1 194 ? 8.513 -6.675 16.350 1.00 87.88 194 ASN A N 1
ATOM 1568 C CA . ASN A 1 194 ? 9.840 -7.237 16.152 1.00 87.88 194 ASN A CA 1
ATOM 1569 C C . ASN A 1 194 ? 10.840 -6.116 15.856 1.00 87.88 194 ASN A C 1
ATOM 1571 O O . ASN A 1 194 ? 10.804 -5.493 14.798 1.00 87.88 194 ASN A O 1
ATOM 1575 N N . CYS A 1 195 ? 11.746 -5.888 16.801 1.00 79.38 195 CYS A N 1
ATOM 1576 C CA . CYS A 1 195 ? 12.884 -5.001 16.628 1.00 79.38 195 CYS A CA 1
ATOM 1577 C C . CYS A 1 195 ? 14.137 -5.869 16.686 1.00 79.38 195 CYS A C 1
ATOM 1579 O O . CYS A 1 195 ? 14.623 -6.199 17.770 1.00 79.38 195 CYS A O 1
ATOM 1581 N N . SER A 1 196 ? 14.633 -6.280 15.526 1.00 69.88 196 SER A N 1
ATOM 1582 C CA . SER A 1 196 ? 15.832 -7.104 15.425 1.00 69.88 196 SER A CA 1
ATOM 1583 C C . SER A 1 196 ? 16.921 -6.330 14.713 1.00 69.88 196 SER A C 1
ATOM 1585 O O . SER A 1 196 ? 16.694 -5.769 13.647 1.00 69.88 196 SER A O 1
ATOM 1587 N N . ARG A 1 197 ? 18.122 -6.350 15.286 1.00 56.59 197 ARG A N 1
ATOM 1588 C CA . ARG A 1 197 ? 19.324 -5.881 14.605 1.00 56.59 197 ARG A CA 1
ATOM 1589 C C . ARG A 1 197 ? 19.678 -6.926 13.548 1.00 56.59 197 ARG A C 1
ATOM 1591 O O . ARG A 1 197 ? 19.942 -8.071 13.915 1.00 56.59 197 ARG A O 1
ATOM 1598 N N . VAL A 1 198 ? 19.623 -6.569 12.268 1.00 55.56 198 VAL A N 1
ATOM 1599 C CA . VAL A 1 198 ? 20.154 -7.442 11.214 1.00 55.56 198 VAL A CA 1
ATOM 1600 C C . VAL A 1 198 ? 21.680 -7.454 11.384 1.00 55.56 198 VAL A C 1
ATOM 1602 O O . VAL A 1 198 ? 22.304 -6.394 11.399 1.00 55.56 198 VAL A O 1
ATOM 1605 N N . ASN A 1 199 ? 22.241 -8.636 11.664 1.00 42.62 199 ASN A N 1
ATOM 1606 C CA . ASN A 1 199 ? 23.686 -8.864 11.822 1.00 42.62 199 ASN A CA 1
ATOM 1607 C C . ASN A 1 199 ? 24.356 -9.088 10.469 1.00 42.62 199 ASN A C 1
ATOM 1609 O O . ASN A 1 199 ? 23.728 -9.770 9.629 1.00 42.62 199 ASN A O 1
#

Sequence (199 aa):
MPCEVRLKLVNALDRFLLSRGYNEMRKFTLVWEGHHEDEVEEPPCFCVNESFRMITWIQNALRCNVEKLFIDMTFYDRDGELLAFPSCVFNCASLRSLVVEMSFTVVKTPSFTFSSNLETLALSDVDIADEGFFKWISCSCKLLKELRLAGLNGIDNITIESLSLEKFSYIHFEVYETCRINISGEKLEEIHINCSRVN

Nearest PDB structures (foldseek):
  4j0m-assembly2_B  TM=4.983E-01  e=3.763E+00  Arabidopsis thaliana
  7vi7-assembly2_B  TM=2.991E-01  e=1.994E+00  Akkermansia muciniphila ATCC BAA-835
  7nfc-assembly1_P  TM=2.273E-01  e=7.487E+00  Homo sapiens

InterPro domains:
  IPR032675 Leucine-rich repeat domain superfamily [G3DSA:3.80.10.10] (45-199)
  IPR055411 F-box/LRR-repeat protein 15/At3g58940/PEG3-like, LRR domain [PF24758] (56-175)

Organism: Rosa chinensis (NCBI:txid74649)

Foldseek 3Di:
DDLVVVVVVLVVLLCVLVVCQQAADAEDADAEEEDDFDVPDPPGRPSPPPLVSVLVSLVSNLSNLYAYYHEAYEDDDPVLAAAERDLVNQQRASYAEDAYAYASHEYEQHDLPAAGNYQYDAYHNYEYQDQNNQVSCQRRDQNHQYYHYENYPDAQERAHEYAHHQEYYYYYADPPGHRHYHYDYPNHNYYHYHYDHDD